Protein 5M2O (pdb70)

CATH classification: 2.60.40.680

Structure (mmCIF, N/CA/C/O backbone):
data_5M2O
#
_entry.id   5M2O
#
_cell.length_a   42.767
_cell.length_b   63.510
_cell.length_c   84.482
_cell.angle_alpha   90.000
_cell.angle_beta   90.000
_cell.angle_gamma   90.000
#
_symmetry.space_group_name_H-M   'P 21 21 21'
#
loop_
_entity.id
_entity.type
_entity.pdbx_description
1 polymer 'Putative cellulosomal scaffoldin protein'
2 polymer 'Group I Dockerin'
3 non-polymer 'CALCIUM ION'
4 water water
#
loop_
_atom_site.group_PDB
_atom_site.id
_atom_site.type_symbol
_atom_site.label_atom_id
_atom_site.label_alt_id
_atom_site.label_comp_id
_atom_site.label_asym_id
_atom_site.label_entity_id
_atom_site.label_seq_id
_atom_site.pdbx_PDB_ins_code
_atom_site.Cartn_x
_atom_site.Cartn_y
_atom_site.Cartn_z
_atom_site.occupancy
_atom_site.B_iso_or_equiv
_atom_site.auth_seq_id
_atom_site.auth_comp_id
_atom_site.auth_asym_id
_atom_site.auth_atom_id
_atom_site.pdbx_PDB_model_num
ATOM 1 N N . ASN A 1 5 ? -6.438 13.694 25.110 1.00 25.05 5 ASN A N 1
ATOM 2 C CA . ASN A 1 5 ? -5.739 12.644 24.293 1.00 17.78 5 ASN A CA 1
ATOM 3 C C . ASN A 1 5 ? -5.178 11.519 25.138 1.00 13.21 5 ASN A C 1
ATOM 4 O O . ASN A 1 5 ? -4.713 11.775 26.248 1.00 14.59 5 ASN A O 1
ATOM 9 N N . ALA A 1 6 ? -5.273 10.275 24.660 1.00 10.01 6 ALA A N 1
ATOM 10 C CA . ALA A 1 6 ? -4.962 9.152 25.526 1.00 7.78 6 ALA A CA 1
ATOM 11 C C . ALA A 1 6 ? -3.481 9.094 25.908 1.00 6.89 6 ALA A C 1
ATOM 12 O O . ALA A 1 6 ? -2.593 9.372 25.112 1.00 8.73 6 ALA A O 1
ATOM 14 N N . ASP A 1 7 ? -3.230 8.697 27.145 1.00 5.97 7 ASP A N 1
ATOM 15 C CA . ASP A 1 7 ? -1.870 8.501 27.627 1.00 5.50 7 ASP A CA 1
ATOM 16 C C . ASP A 1 7 ? -1.111 7.392 26.857 1.00 5.42 7 ASP A C 1
ATOM 17 O O . ASP A 1 7 ? 0.099 7.494 26.622 1.00 5.76 7 ASP A O 1
ATOM 22 N N A VAL A 1 8 ? -1.804 6.312 26.535 0.50 4.93 8 VAL A N 1
ATOM 23 N N B VAL A 1 8 ? -1.831 6.316 26.539 0.50 5.16 8 VAL A N 1
ATOM 24 C CA A VAL A 1 8 ? -1.214 5.227 25.772 0.50 5.29 8 VAL A CA 1
ATOM 25 C CA B VAL A 1 8 ? -1.299 5.083 25.940 0.50 5.70 8 VAL A CA 1
ATOM 26 C C A VAL A 1 8 ? -2.194 4.736 24.745 0.50 5.35 8 VAL A C 1
ATOM 27 C C B VAL A 1 8 ? -2.213 4.762 24.744 0.50 5.49 8 VAL A C 1
ATOM 28 O O A VAL A 1 8 ? -3.407 4.693 24.999 0.50 5.76 8 VAL A O 1
ATOM 29 O O B VAL A 1 8 ? -3.433 4.962 24.851 0.50 5.58 8 VAL A O 1
ATOM 36 N N . VAL A 1 9 ? -1.652 4.331 23.598 1.00 5.38 9 VAL A N 1
ATOM 37 C CA . VAL A 1 9 ? -2.471 3.929 22.440 1.00 5.37 9 VAL A CA 1
ATOM 38 C C . VAL A 1 9 ? -2.025 2.556 21.968 1.00 4.71 9 VAL A C 1
ATOM 39 O O . VAL A 1 9 ? -0.853 2.351 21.660 1.00 5.38 9 VAL A O 1
ATOM 43 N N . PHE A 1 10 ? -2.950 1.609 21.946 1.00 4.35 10 PHE A N 1
ATOM 44 C CA . PHE A 1 10 ? -2.693 0.263 21.393 1.00 4.19 10 PHE A CA 1
ATOM 45 C C . PHE A 1 10 ? -2.965 0.267 19.885 1.00 4.57 10 PHE A C 1
ATOM 46 O O . PHE A 1 10 ? -3.987 0.815 19.445 1.00 5.80 10 PHE A O 1
ATOM 54 N N . ASP A 1 11 ? -2.086 -0.395 19.149 1.00 4.23 11 ASP A N 1
ATOM 55 C CA . ASP A 1 11 ? -2.246 -0.579 17.711 1.00 4.51 11 ASP A CA 1
ATOM 56 C C . ASP A 1 11 ? -2.437 -2.080 17.482 1.00 4.35 11 ASP A C 1
ATOM 57 O O . ASP A 1 11 ? -1.477 -2.842 17.580 1.00 5.15 11 ASP A O 1
ATOM 62 N N . PHE A 1 12 ? -3.679 -2.495 17.183 1.00 4.23 12 PHE A N 1
ATOM 63 C CA . PHE A 1 12 ? -3.935 -3.897 16.866 1.00 4.46 12 PHE A CA 1
ATOM 64 C C . PHE A 1 12 ? -3.382 -4.329 15.506 1.00 4.78 12 PHE A C 1
ATOM 65 O O . PHE A 1 12 ? -3.283 -5.536 15.240 1.00 5.68 12 PHE A O 1
ATOM 73 N N . GLN A 1 13 ? -3.020 -3.344 14.666 1.00 4.83 13 GLN A N 1
ATOM 74 C CA . GLN A 1 13 ? -2.568 -3.499 13.286 1.00 5.11 13 GLN A CA 1
ATOM 75 C C . GLN A 1 13 ? -3.667 -4.035 12.393 1.00 4.83 13 GLN A C 1
ATOM 76 O O . GLN A 1 13 ? -4.740 -4.375 12.853 1.00 6.14 13 GLN A O 1
ATOM 82 N N . ASN A 1 14 ? -3.417 -4.031 11.080 1.00 5.55 14 ASN A N 1
ATOM 83 C CA . ASN A 1 14 ? -4.367 -4.512 10.085 1.00 5.96 14 ASN A CA 1
ATOM 84 C C . ASN A 1 14 ? -3.808 -5.699 9.323 1.00 6.03 14 ASN A C 1
ATOM 85 O O . ASN A 1 14 ? -2.595 -5.812 9.164 1.00 7.46 14 ASN A O 1
ATOM 90 N N . TYR A 1 15 ? -4.701 -6.577 8.879 1.00 5.57 15 TYR A N 1
ATOM 91 C CA . TYR A 1 15 ? -4.352 -7.874 8.333 1.00 6.38 15 TYR A CA 1
ATOM 92 C C . TYR A 1 15 ? -5.217 -8.217 7.146 1.00 7.15 15 TYR A C 1
ATOM 93 O O . TYR A 1 15 ? -6.382 -7.807 7.082 1.00 7.02 15 TYR A O 1
ATOM 102 N N . THR A 1 16 ? -4.679 -9.046 6.263 1.00 7.99 16 THR A N 1
ATOM 103 C CA . THR A 1 16 ? -5.494 -9.592 5.184 1.00 9.62 16 THR A CA 1
ATOM 104 C C . THR A 1 16 ? -5.541 -11.108 5.349 1.00 9.53 16 THR A C 1
ATOM 105 O O . THR A 1 16 ? -4.566 -11.727 5.789 1.00 13.07 16 THR A O 1
ATOM 109 N N . ALA A 1 17 ? -6.669 -11.707 5.018 1.00 8.87 17 ALA A N 1
ATOM 110 C CA . ALA A 1 17 ? -6.841 -13.141 5.148 1.00 9.36 17 ALA A CA 1
ATOM 111 C C . ALA A 1 17 ? -7.845 -13.646 4.117 1.00 10.46 17 ALA A C 1
ATOM 112 O O . ALA A 1 17 ? -8.644 -12.897 3.571 1.00 11.43 17 ALA A O 1
ATOM 114 N N . LYS A 1 18 ? -7.815 -14.953 3.910 1.00 11.18 18 LYS A N 1
ATOM 115 C CA . LYS A 1 18 ? -8.908 -15.666 3.244 1.00 12.65 18 LYS A CA 1
ATOM 116 C C . LYS A 1 18 ? -9.582 -16.631 4.201 1.00 10.90 18 LYS A C 1
ATOM 117 O O . LYS A 1 18 ? -9.025 -17.001 5.250 1.00 11.19 18 LYS A O 1
ATOM 123 N N . ALA A 1 19 ? -10.829 -16.966 3.883 1.00 10.86 19 ALA A N 1
ATOM 124 C CA . ALA A 1 19 ? -11.575 -17.895 4.708 1.00 11.23 19 ALA A CA 1
ATOM 125 C C . ALA A 1 19 ? -10.782 -19.189 4.909 1.00 10.84 19 ALA A C 1
ATOM 126 O O . ALA A 1 19 ? -10.213 -19.724 3.935 1.00 12.34 19 ALA A O 1
ATOM 128 N N . GLY A 1 20 ? -10.739 -19.660 6.155 1.00 10.22 20 GLY A N 1
ATOM 129 C CA . GLY A 1 20 ? -9.968 -20.828 6.539 1.00 10.22 20 GLY A CA 1
ATOM 130 C C . GLY A 1 20 ? -8.602 -20.519 7.177 1.00 9.92 20 GLY A C 1
ATOM 131 O O . GLY A 1 20 ? -8.020 -21.387 7.814 1.00 13.59 20 GLY A O 1
ATOM 132 N N . ASP A 1 21 ? -8.110 -19.287 7.035 1.00 9.06 21 ASP A N 1
ATOM 133 C CA . ASP A 1 21 ? -6.775 -18.903 7.544 1.00 9.48 21 ASP A CA 1
ATOM 134 C C . ASP A 1 21 ? -6.816 -18.727 9.080 1.00 7.92 21 ASP A C 1
ATOM 135 O O . ASP A 1 21 ? -7.868 -18.394 9.659 1.00 8.41 21 ASP A O 1
ATOM 140 N N . GLU A 1 22 ? -5.648 -18.860 9.693 1.00 7.81 22 GLU A N 1
ATOM 141 C CA . GLU A 1 22 ? -5.401 -18.290 11.020 1.00 6.66 22 GLU A CA 1
ATOM 142 C C . GLU A 1 22 ? -4.630 -17.004 10.840 1.00 7.03 22 GLU A C 1
ATOM 143 O O . GLU A 1 22 ? -3.709 -16.954 10.030 1.00 9.43 22 GLU A O 1
ATOM 149 N N . VAL A 1 23 ? -5.022 -15.979 11.576 1.00 5.40 23 VAL A N 1
ATOM 150 C CA . VAL A 1 23 ? -4.295 -14.712 11.599 1.00 5.43 23 VAL A CA 1
ATOM 151 C C . VAL A 1 23 ? -3.594 -14.571 12.948 1.00 5.56 23 VAL A C 1
ATOM 152 O O . VAL A 1 23 ? -4.232 -14.708 13.998 1.00 5.94 23 VAL A O 1
ATOM 156 N N . THR A 1 24 ? -2.291 -14.238 12.927 1.00 5.64 24 THR A N 1
ATOM 157 C CA . THR A 1 24 ? -1.581 -13.906 14.159 1.00 5.73 24 THR A CA 1
ATOM 158 C C . THR A 1 24 ? -1.627 -12.402 14.355 1.00 5.48 24 THR A C 1
ATOM 159 O O . THR A 1 24 ? -1.034 -11.647 13.583 1.00 6.80 24 THR A O 1
ATOM 163 N N . VAL A 1 25 ? -2.331 -11.990 15.418 1.00 5.02 25 VAL A N 1
ATOM 164 C CA . VAL A 1 25 ? -2.516 -10.580 15.719 1.00 4.97 25 VAL A CA 1
ATOM 165 C C . VAL A 1 25 ? -1.496 -10.184 16.784 1.00 5.14 25 VAL A C 1
ATOM 166 O O . VAL A 1 25 ? -1.494 -10.732 17.878 1.00 5.57 25 VAL A O 1
ATOM 170 N N . ASP A 1 26 ? -0.600 -9.259 16.430 1.00 5.39 26 ASP A N 1
ATOM 171 C CA . ASP A 1 26 ? 0.390 -8.728 17.355 1.00 6.01 26 ASP A CA 1
ATOM 172 C C . ASP A 1 26 ? -0.078 -7.338 17.788 1.00 5.65 26 ASP A C 1
ATOM 173 O O . ASP A 1 26 ? -0.131 -6.409 16.974 1.00 7.04 26 ASP A O 1
ATOM 178 N N . VAL A 1 27 ? -0.430 -7.210 19.068 1.00 5.28 27 VAL A N 1
ATOM 179 C CA . VAL A 1 27 ? -0.960 -5.961 19.577 1.00 5.32 27 VAL A CA 1
ATOM 180 C C . VAL A 1 27 ? 0.236 -5.132 20.072 1.00 6.11 27 VAL A C 1
ATOM 181 O O . VAL A 1 27 ? 0.931 -5.546 21.022 1.00 6.79 27 VAL A O 1
ATOM 185 N N . LEU A 1 28 ? 0.455 -3.986 19.443 1.00 5.27 28 LEU A N 1
ATOM 186 C CA . LEU A 1 28 ? 1.548 -3.080 19.823 1.00 5.63 28 LEU A CA 1
ATOM 187 C C . LEU A 1 28 ? 1.017 -1.991 20.783 1.00 5.04 28 LEU A C 1
ATOM 188 O O . LEU A 1 28 ? -0.195 -1.741 20.857 1.00 4.98 28 LEU A O 1
ATOM 193 N N . VAL A 1 29 ? 1.929 -1.323 21.473 1.00 5.86 29 VAL A N 1
ATOM 194 C CA . VAL A 1 29 ? 1.532 -0.167 22.274 1.00 5.81 29 VAL A CA 1
ATOM 195 C C . VAL A 1 29 ? 2.522 0.956 22.106 1.00 6.03 29 VAL A C 1
ATOM 196 O O . VAL A 1 29 ? 3.731 0.727 21.971 1.00 7.81 29 VAL A O 1
ATOM 200 N N . ASP A 1 30 ? 2.003 2.179 22.084 1.00 5.88 30 ASP A N 1
ATOM 201 C CA . ASP A 1 30 ? 2.803 3.393 22.142 1.00 6.33 30 ASP A CA 1
ATOM 202 C C . ASP A 1 30 ? 2.458 4.076 23.462 1.00 5.82 30 ASP A C 1
ATOM 203 O O . ASP A 1 30 ? 1.338 4.598 23.618 1.00 5.93 30 ASP A O 1
ATOM 208 N N . SER A 1 31 ? 3.404 4.076 24.394 1.00 5.78 31 SER A N 1
ATOM 209 C CA . SER A 1 31 ? 3.248 4.827 25.652 1.00 5.71 31 SER A CA 1
ATOM 210 C C . SER A 1 31 ? 4.018 6.159 25.685 1.00 5.21 31 SER A C 1
ATOM 211 O O . SER A 1 31 ? 4.159 6.755 26.758 1.00 5.25 31 SER A O 1
ATOM 214 N N . LYS A 1 32 ? 4.513 6.577 24.525 1.00 5.50 32 LYS A N 1
ATOM 215 C CA . LYS A 1 32 ? 5.362 7.783 24.463 1.00 5.73 32 LYS A CA 1
ATOM 216 C C . LYS A 1 32 ? 6.578 7.644 25.392 1.00 5.85 32 LYS A C 1
ATOM 217 O O . LYS A 1 32 ? 7.066 8.621 25.962 1.00 6.49 32 LYS A O 1
ATOM 223 N N . ASN A 1 33 ? 7.073 6.400 25.489 1.00 6.91 33 ASN A N 1
ATOM 224 C CA . ASN A 1 33 ? 8.229 6.059 26.321 1.00 8.39 33 ASN A CA 1
ATOM 225 C C . ASN A 1 33 ? 7.987 6.207 27.831 1.00 7.29 33 ASN A C 1
ATOM 226 O O . ASN A 1 33 ? 8.945 6.240 28.613 1.00 8.86 33 ASN A O 1
ATOM 231 N N . LYS A 1 34 ? 6.714 6.249 28.241 1.00 6.00 34 LYS A N 1
ATOM 232 C CA . LYS A 1 34 ? 6.383 6.158 29.654 1.00 5.74 34 LYS A CA 1
ATOM 233 C C . LYS A 1 34 ? 6.455 4.698 30.118 1.00 5.81 34 LYS A C 1
ATOM 234 O O . LYS A 1 34 ? 6.060 3.772 29.403 1.00 6.21 34 LYS A O 1
ATOM 240 N N . PRO A 1 35 ? 6.868 4.474 31.371 1.00 5.72 35 PRO A N 1
ATOM 241 C CA . PRO A 1 35 ? 6.867 3.107 31.911 1.00 5.77 35 PRO A CA 1
ATOM 242 C C . PRO A 1 35 ? 5.458 2.670 32.323 1.00 5.21 35 PRO A C 1
ATOM 243 O O . PRO A 1 35 ? 4.615 3.501 32.645 1.00 5.77 35 PRO A O 1
ATOM 247 N N . ILE A 1 36 ? 5.251 1.353 32.321 1.00 4.41 36 ILE A N 1
ATOM 248 C CA . ILE A 1 36 ? 3.973 0.699 32.633 1.00 4.26 36 ILE A CA 1
ATOM 249 C C . ILE A 1 36 ? 4.246 -0.406 33.649 1.00 3.99 36 ILE A C 1
ATOM 250 O O . ILE A 1 36 ? 5.230 -1.137 33.504 1.00 4.46 36 ILE A O 1
ATOM 255 N N . SER A 1 37 ? 3.455 -0.469 34.712 1.00 3.90 37 SER A N 1
ATOM 256 C CA . SER A 1 37 ? 3.632 -1.510 35.761 1.00 3.56 37 SER A CA 1
ATOM 257 C C . SER A 1 37 ? 2.863 -2.797 35.542 1.00 3.68 37 SER A C 1
ATOM 258 O O . SER A 1 37 ? 3.298 -3.844 36.042 1.00 3.61 37 SER A O 1
ATOM 261 N N . ALA A 1 38 ? 1.748 -2.746 34.825 1.00 3.39 38 ALA A N 1
ATOM 262 C CA . ALA A 1 38 ? 0.890 -3.914 34.659 1.00 3.28 38 ALA A CA 1
ATOM 263 C C . ALA A 1 38 ? -0.204 -3.613 33.653 1.00 3.17 38 ALA A C 1
ATOM 264 O O . ALA A 1 38 ? -0.519 -2.426 33.406 1.00 3.40 38 ALA A O 1
ATOM 266 N N . MET A 1 39 ? -0.791 -4.659 33.094 1.00 3.18 39 MET A N 1
ATOM 267 C CA . MET A 1 39 ? -1.999 -4.548 32.275 1.00 3.18 39 MET A CA 1
ATOM 268 C C . MET A 1 39 ? -2.993 -5.621 32.670 1.00 3.25 39 MET A C 1
ATOM 269 O O . MET A 1 39 ? -2.589 -6.727 33.075 1.00 3.68 39 MET A O 1
ATOM 274 N N . ASP A 1 40 ? -4.284 -5.335 32.509 1.00 3.32 40 ASP A N 1
ATOM 275 C CA . ASP A 1 40 ? -5.349 -6.325 32.811 1.00 3.49 40 ASP A CA 1
ATOM 276 C C . ASP A 1 40 ? -6.494 -6.013 31.847 1.00 3.59 40 ASP A C 1
ATOM 277 O O . ASP A 1 40 ? -7.149 -4.973 31.985 1.00 3.63 40 ASP A O 1
ATOM 282 N N . VAL A 1 41 ? -6.709 -6.874 30.842 1.00 3.78 41 VAL A N 1
ATOM 283 C CA . VAL A 1 41 ? -7.529 -6.552 29.674 1.00 3.68 41 VAL A CA 1
ATOM 284 C C . VAL A 1 41 ? -8.429 -7.716 29.292 1.00 3.54 41 VAL A C 1
ATOM 285 O O . VAL A 1 41 ? -8.211 -8.889 29.712 1.00 3.81 41 VAL A O 1
ATOM 289 N N . LYS A 1 42 ? -9.382 -7.446 28.391 1.00 3.51 42 LYS A N 1
ATOM 290 C CA . LYS A 1 42 ? -10.197 -8.478 27.724 1.00 3.83 42 LYS A CA 1
ATOM 291 C C . LYS A 1 42 ? -10.270 -8.155 26.245 1.00 3.67 42 LYS A C 1
ATOM 292 O O . LYS A 1 42 ? -10.286 -6.963 25.870 1.00 3.97 42 LYS A O 1
ATOM 298 N N . PHE A 1 43 ? -10.373 -9.185 25.407 1.00 3.46 43 PHE A N 1
ATOM 299 C CA . PHE A 1 43 ? -10.390 -9.040 23.933 1.00 3.69 43 PHE A CA 1
ATOM 300 C C . PHE A 1 43 ? -11.685 -9.557 23.344 1.00 3.97 43 PHE A C 1
ATOM 301 O O . PHE A 1 43 ? -12.382 -10.381 23.934 1.00 4.60 43 PHE A O 1
ATOM 309 N N . LYS A 1 44 ? -11.955 -9.136 22.102 1.00 4.24 44 LYS A N 1
ATOM 310 C CA . LYS A 1 44 ? -13.028 -9.715 21.266 1.00 4.90 44 LYS A CA 1
ATOM 311 C C . LYS A 1 44 ? -12.649 -9.591 19.786 1.00 4.72 44 LYS A C 1
ATOM 312 O O . LYS A 1 44 ? -11.736 -8.828 19.429 1.00 5.23 44 LYS A O 1
ATOM 318 N N . VAL A 1 45 ? -13.344 -10.337 18.958 1.00 4.93 45 VAL A N 1
ATOM 319 C CA . VAL A 1 45 ? -13.254 -10.213 17.500 1.00 4.80 45 VAL A CA 1
ATOM 320 C C . VAL A 1 45 ? -14.644 -10.372 16.944 1.00 5.27 45 VAL A C 1
ATOM 321 O O . VAL A 1 45 ? -15.456 -11.117 17.474 1.00 5.73 45 VAL A O 1
ATOM 325 N N . ASP A 1 46 ? -14.925 -9.677 15.841 1.00 5.14 46 ASP A N 1
ATOM 326 C CA . ASP A 1 46 ? -16.225 -9.788 15.200 1.00 6.13 46 ASP A CA 1
ATOM 327 C C . ASP A 1 46 ? -16.507 -11.209 14.701 1.00 6.42 46 ASP A C 1
ATOM 328 O O . ASP A 1 46 ? -15.676 -11.844 14.057 1.00 7.10 46 ASP A O 1
ATOM 333 N N . SER A 1 47 ? -17.721 -11.662 14.979 1.00 7.54 47 SER A N 1
ATOM 334 C CA . SER A 1 47 ? -18.213 -12.946 14.503 1.00 8.56 47 SER A CA 1
ATOM 335 C C . SER A 1 47 ? -18.169 -12.969 12.953 1.00 8.09 47 SER A C 1
ATOM 336 O O . SER A 1 47 ? -18.411 -11.934 12.317 1.00 8.67 47 SER A O 1
ATOM 339 N N . PRO A 1 48 ? -17.873 -14.114 12.324 1.00 7.78 48 PRO A N 1
ATOM 340 C CA . PRO A 1 48 ? -17.750 -15.440 12.933 1.00 7.96 48 PRO A CA 1
ATOM 341 C C . PRO A 1 48 ? -16.294 -15.821 13.287 1.00 7.21 48 PRO A C 1
ATOM 342 O O . PRO A 1 48 ? -16.015 -16.991 13.593 1.00 8.40 48 PRO A O 1
ATOM 346 N N . LEU A 1 49 ? -15.377 -14.862 13.252 1.00 6.83 49 LEU A N 1
ATOM 347 C CA . LEU A 1 49 ? -13.987 -15.127 13.647 1.00 5.94 49 LEU A CA 1
ATOM 348 C C . LEU A 1 49 ? -13.963 -15.466 15.143 1.00 6.24 49 LEU A C 1
ATOM 349 O O . LEU A 1 49 ? -14.831 -15.045 15.904 1.00 6.57 49 LEU A O 1
ATOM 354 N N . THR A 1 50 ? -12.932 -16.201 15.552 1.00 5.87 50 THR A N 1
ATOM 355 C CA . THR A 1 50 ? -12.749 -16.527 16.967 1.00 6.09 50 THR A CA 1
ATOM 356 C C . THR A 1 50 ? -11.284 -16.330 17.375 1.00 5.69 50 THR A C 1
ATOM 357 O O . THR A 1 50 ? -10.376 -16.593 16.587 1.00 7.14 50 THR A O 1
ATOM 361 N N . ILE A 1 51 ? -11.086 -15.899 18.626 1.00 4.82 51 ILE A N 1
ATOM 362 C CA . ILE A 1 51 ? -9.749 -15.872 19.227 1.00 4.40 51 ILE A CA 1
ATOM 363 C C . ILE A 1 51 ? -9.559 -17.261 19.840 1.00 4.56 51 ILE A C 1
ATOM 364 O O . ILE A 1 51 ? -10.167 -17.595 20.864 1.00 5.39 51 ILE A O 1
ATOM 369 N N . GLU A 1 52 ? -8.682 -18.079 19.238 1.00 4.73 52 GLU A N 1
ATOM 370 C CA . GLU A 1 52 ? -8.463 -19.456 19.648 1.00 5.21 52 GLU A CA 1
ATOM 371 C C . GLU A 1 52 ? -7.468 -19.570 20.791 1.00 5.43 52 GLU A C 1
ATOM 372 O O . GLU A 1 52 ? -7.509 -20.564 21.539 1.00 6.68 52 GLU A O 1
ATOM 378 N N . GLU A 1 53 ? -6.546 -18.607 20.923 1.00 4.97 53 GLU A N 1
ATOM 379 C CA . GLU A 1 53 ? -5.533 -18.653 21.967 1.00 5.28 53 GLU A CA 1
ATOM 380 C C . GLU A 1 53 ? -4.944 -17.264 22.152 1.00 4.78 53 GLU A C 1
ATOM 381 O O . GLU A 1 53 ? -4.786 -16.531 21.197 1.00 5.37 53 GLU A O 1
ATOM 387 N N . ILE A 1 54 ? -4.670 -16.936 23.418 1.00 4.79 54 ILE A N 1
ATOM 388 C CA . ILE A 1 54 ? -3.880 -15.751 23.784 1.00 4.82 54 ILE A CA 1
ATOM 389 C C . ILE A 1 54 ? -2.493 -16.277 24.162 1.00 5.23 54 ILE A C 1
ATOM 390 O O . ILE A 1 54 ? -2.377 -17.124 25.064 1.00 5.55 54 ILE A O 1
ATOM 395 N N . ASP A 1 55 ? -1.431 -15.792 23.504 1.00 5.05 55 ASP A N 1
ATOM 396 C CA . ASP A 1 55 ? -0.088 -16.247 23.824 1.00 5.70 55 ASP A CA 1
ATOM 397 C C . ASP A 1 55 ? 0.273 -15.931 25.291 1.00 5.88 55 ASP A C 1
ATOM 398 O O . ASP A 1 55 ? -0.069 -14.839 25.818 1.00 6.00 55 ASP A O 1
ATOM 403 N N . LYS A 1 56 ? 1.014 -16.840 25.918 1.00 6.60 56 LYS A N 1
ATOM 404 C CA . LYS A 1 56 ? 1.403 -16.644 27.321 1.00 6.48 56 LYS A CA 1
ATOM 405 C C . LYS A 1 56 ? 2.688 -15.854 27.534 1.00 5.65 56 LYS A C 1
ATOM 406 O O . LYS A 1 56 ? 3.130 -15.697 28.676 1.00 6.10 56 LYS A O 1
ATOM 412 N N . GLU A 1 57 ? 3.239 -15.314 26.471 1.00 5.98 57 GLU A N 1
ATOM 413 C CA . GLU A 1 57 ? 4.379 -14.407 26.579 1.00 6.02 57 GLU A CA 1
ATOM 414 C C . GLU A 1 57 ? 4.022 -13.018 26.082 1.00 5.72 57 GLU A C 1
ATOM 415 O O . GLU A 1 57 ? 3.353 -12.868 25.033 1.00 6.56 57 GLU A O 1
ATOM 421 N N . SER A 1 58 ? 4.544 -11.998 26.767 1.00 5.24 58 SER A N 1
ATOM 422 C CA . SER A 1 58 ? 4.516 -10.605 26.313 1.00 5.60 58 SER A CA 1
ATOM 423 C C . SER A 1 58 ? 5.945 -10.228 25.895 1.00 5.85 58 SER A C 1
ATOM 424 O O . SER A 1 58 ? 6.814 -10.054 26.749 1.00 7.55 58 SER A O 1
ATOM 427 N N . LEU A 1 59 ? 6.188 -10.124 24.593 1.00 5.83 59 LEU A N 1
ATOM 428 C CA . LEU A 1 59 ? 7.518 -9.785 24.133 1.00 7.03 59 LEU A CA 1
ATOM 429 C C . LEU A 1 59 ? 7.907 -8.364 24.489 1.00 6.57 59 LEU A C 1
ATOM 430 O O . LEU A 1 59 ? 9.095 -8.096 24.715 1.00 8.82 59 LEU A O 1
ATOM 435 N N . ALA A 1 60 ? 6.953 -7.434 24.530 1.00 5.73 60 ALA A N 1
ATOM 436 C CA . ALA A 1 60 ? 7.286 -6.040 24.797 1.00 5.81 60 ALA A CA 1
ATOM 437 C C . ALA A 1 60 ? 7.826 -5.855 26.225 1.00 5.81 60 ALA A C 1
ATOM 438 O O . ALA A 1 60 ? 8.580 -4.892 26.499 1.00 7.07 60 ALA A O 1
ATOM 440 N N . PHE A 1 61 ? 7.467 -6.771 27.121 1.00 5.93 61 PHE A N 1
ATOM 441 C CA . PHE A 1 61 ? 7.811 -6.679 28.545 1.00 6.13 61 PHE A CA 1
ATOM 442 C C . PHE A 1 61 ? 8.622 -7.862 29.083 1.00 7.13 61 PHE A C 1
ATOM 443 O O . PHE A 1 61 ? 8.911 -7.916 30.283 1.00 9.02 61 PHE A O 1
ATOM 451 N N . ASN A 1 62 ? 8.920 -8.831 28.224 1.00 7.01 62 ASN A N 1
ATOM 452 C CA . ASN A 1 62 ? 9.602 -10.083 28.639 1.00 7.71 62 ASN A CA 1
ATOM 453 C C . ASN A 1 62 ? 9.034 -10.691 29.915 1.00 6.90 62 ASN A C 1
ATOM 454 O O . ASN A 1 62 ? 9.739 -10.940 30.893 1.00 8.55 62 ASN A O 1
ATOM 459 N N . THR A 1 63 ? 7.730 -10.942 29.887 1.00 6.38 63 THR A N 1
ATOM 460 C CA . THR A 1 63 ? 7.067 -11.513 31.046 1.00 5.84 63 THR A CA 1
ATOM 461 C C . THR A 1 63 ? 5.990 -12.524 30.586 1.00 5.11 63 THR A C 1
ATOM 462 O O . THR A 1 63 ? 5.651 -12.585 29.403 1.00 5.79 63 THR A O 1
ATOM 466 N N . THR A 1 64 ? 5.494 -13.285 31.547 1.00 5.50 64 THR A N 1
ATOM 467 C CA . THR A 1 64 ? 4.428 -14.244 31.322 1.00 5.06 64 THR A CA 1
ATOM 468 C C . THR A 1 64 ? 3.072 -13.564 31.479 1.00 5.03 64 THR A C 1
ATOM 469 O O . THR A 1 64 ? 2.842 -12.795 32.410 1.00 6.10 64 THR A O 1
ATOM 473 N N . VAL A 1 65 ? 2.206 -13.869 30.529 1.00 4.81 65 VAL A N 1
ATOM 474 C CA . VAL A 1 65 ? 0.831 -13.375 30.522 1.00 4.50 65 VAL A CA 1
ATOM 475 C C . VAL A 1 65 ? -0.051 -14.464 31.104 1.00 4.76 65 VAL A C 1
ATOM 476 O O . VAL A 1 65 ? -0.021 -15.617 30.598 1.00 5.73 65 VAL A O 1
ATOM 480 N N . MET A 1 66 ? -0.796 -14.150 32.166 1.00 4.03 66 MET A N 1
ATOM 481 C CA A MET A 1 66 ? -1.834 -15.048 32.676 0.50 3.80 66 MET A CA 1
ATOM 482 C CA B MET A 1 66 ? -1.833 -15.053 32.687 0.50 4.30 66 MET A CA 1
ATOM 483 C C . MET A 1 66 ? -3.109 -14.838 31.886 1.00 4.33 66 MET A C 1
ATOM 484 O O . MET A 1 66 ? -3.495 -13.685 31.623 1.00 4.15 66 MET A O 1
ATOM 493 N N . THR A 1 67 ? -3.749 -15.928 31.475 1.00 5.25 67 THR A N 1
ATOM 494 C CA . THR A 1 67 ? -4.919 -15.843 30.632 1.00 6.21 67 THR A CA 1
ATOM 495 C C . THR A 1 67 ? -6.107 -16.581 31.209 1.00 6.94 67 THR A C 1
ATOM 496 O O . THR A 1 67 ? -5.970 -17.476 32.053 1.00 8.02 67 THR A O 1
ATOM 500 N N . ASN A 1 68 ? -7.292 -16.165 30.796 1.00 7.53 68 ASN A N 1
ATOM 501 C CA . ASN A 1 68 ? -8.523 -16.921 31.024 1.00 7.48 68 ASN A CA 1
ATOM 502 C C . ASN A 1 68 ? -9.274 -16.934 29.720 1.00 6.43 68 ASN A C 1
ATOM 503 O O . ASN A 1 68 ? -9.960 -15.951 29.365 1.00 6.50 68 ASN A O 1
ATOM 508 N N . MET A 1 69 ? -9.148 -18.033 28.988 1.00 6.28 69 MET A N 1
ATOM 509 C CA . MET A 1 69 ? -9.713 -18.111 27.652 1.00 5.85 69 MET A CA 1
ATOM 510 C C . MET A 1 69 ? -11.248 -18.028 27.684 1.00 5.97 69 MET A C 1
ATOM 511 O O . MET A 1 69 ? -11.829 -17.577 26.714 1.00 6.50 69 MET A O 1
ATOM 516 N N . ALA A 1 70 ? -11.885 -18.425 28.793 1.00 5.31 70 ALA A N 1
ATOM 517 C CA . ALA A 1 70 ? -13.366 -18.387 28.831 1.00 5.64 70 ALA A CA 1
ATOM 518 C C . ALA A 1 70 ? -13.917 -16.956 28.686 1.00 5.56 70 ALA A C 1
ATOM 519 O O . ALA A 1 70 ? -15.035 -16.789 28.187 1.00 7.01 70 ALA A O 1
ATOM 521 N N . ILE A 1 71 ? -13.160 -15.953 29.143 1.00 5.43 71 ILE A N 1
ATOM 522 C CA . ILE A 1 71 ? -13.581 -14.560 29.041 1.00 5.28 71 ILE A CA 1
ATOM 523 C C . ILE A 1 71 ? -12.663 -13.766 28.105 1.00 4.95 71 ILE A C 1
ATOM 524 O O . ILE A 1 71 ? -12.770 -12.543 28.015 1.00 5.51 71 ILE A O 1
ATOM 529 N N . LEU A 1 72 ? -11.747 -14.454 27.410 1.00 4.58 72 LEU A N 1
ATOM 530 C CA . LEU A 1 72 ? -10.705 -13.819 26.604 1.00 4.30 72 LEU A CA 1
ATOM 531 C C . LEU A 1 72 ? -9.956 -12.715 27.378 1.00 3.99 72 LEU A C 1
ATOM 532 O O . LEU A 1 72 ? -9.745 -11.584 26.896 1.00 4.95 72 LEU A O 1
ATOM 537 N N . GLY A 1 73 ? -9.592 -13.060 28.615 1.00 4.24 73 GLY A N 1
ATOM 538 C CA . GLY A 1 73 ? -8.899 -12.148 29.523 1.00 4.07 73 GLY A CA 1
ATOM 539 C C . GLY A 1 73 ? -7.430 -12.433 29.589 1.00 3.81 73 GLY A C 1
ATOM 540 O O . GLY A 1 73 ? -6.992 -13.601 29.474 1.00 4.89 73 GLY A O 1
ATOM 541 N N . ALA A 1 74 ? -6.638 -11.400 29.839 1.00 3.42 74 ALA A N 1
ATOM 542 C CA . ALA A 1 74 ? -5.183 -11.530 29.969 1.00 3.66 74 ALA A CA 1
ATOM 543 C C . ALA A 1 74 ? -4.617 -10.456 30.845 1.00 3.49 74 ALA A C 1
ATOM 544 O O . ALA A 1 74 ? -5.059 -9.286 30.795 1.00 3.98 74 ALA A O 1
ATOM 546 N N . ASN A 1 75 ? -3.608 -10.798 31.665 1.00 3.14 75 ASN A N 1
ATOM 547 C CA . ASN A 1 75 ? -2.972 -9.789 32.505 1.00 3.32 75 ASN A CA 1
ATOM 548 C C . ASN A 1 75 ? -1.515 -10.162 32.770 1.00 3.35 75 ASN A C 1
ATOM 549 O O . ASN A 1 75 ? -1.064 -11.314 32.547 1.00 3.82 75 ASN A O 1
ATOM 554 N N . PHE A 1 76 ? -0.762 -9.188 33.243 1.00 3.57 76 PHE A N 1
ATOM 555 C CA . PHE A 1 76 ? 0.636 -9.384 33.598 1.00 3.76 76 PHE A CA 1
ATOM 556 C C . PHE A 1 76 ? 1.120 -8.201 34.440 1.00 3.78 76 PHE A C 1
ATOM 557 O O . PHE A 1 76 ? 0.508 -7.130 34.414 1.00 3.80 76 PHE A O 1
ATOM 565 N N . LYS A 1 77 ? 2.264 -8.401 35.104 1.00 4.38 77 LYS A N 1
ATOM 566 C CA . LYS A 1 77 ? 3.037 -7.308 35.676 1.00 4.79 77 LYS A CA 1
ATOM 567 C C . LYS A 1 77 ? 4.299 -7.142 34.844 1.00 4.56 77 LYS A C 1
ATOM 568 O O . LYS A 1 77 ? 4.847 -8.128 34.374 1.00 5.12 77 LYS A O 1
ATOM 574 N N . SER A 1 78 ? 4.731 -5.891 34.704 1.00 4.24 78 SER A N 1
ATOM 575 C CA . SER A 1 78 ? 5.847 -5.539 33.844 1.00 4.41 78 SER A CA 1
ATOM 576 C C . SER A 1 78 ? 6.893 -4.720 34.583 1.00 4.84 78 SER A C 1
ATOM 577 O O . SER A 1 78 ? 6.911 -3.487 34.508 1.00 5.88 78 SER A O 1
ATOM 580 N N . LEU A 1 79 ? 7.754 -5.426 35.321 1.00 5.38 79 LEU A N 1
ATOM 581 C CA . LEU A 1 79 ? 8.737 -4.810 36.217 1.00 5.72 79 LEU A CA 1
ATOM 582 C C . LEU A 1 79 ? 10.114 -5.381 35.924 1.00 6.51 79 LEU A C 1
ATOM 583 O O . LEU A 1 79 ? 10.231 -6.551 35.550 1.00 8.27 79 LEU A O 1
ATOM 588 N N . ASP A 1 80 ? 11.152 -4.568 36.126 1.00 7.41 80 ASP A N 1
ATOM 589 C CA . ASP A 1 80 ? 12.520 -5.076 36.040 1.00 8.42 80 ASP A CA 1
ATOM 590 C C . ASP A 1 80 ? 12.876 -5.856 37.312 1.00 8.28 80 ASP A C 1
ATOM 591 O O . ASP A 1 80 ? 12.039 -6.041 38.228 1.00 8.40 80 ASP A O 1
ATOM 596 N N . ASP A 1 81 ? 14.125 -6.325 37.369 1.00 9.84 81 ASP A N 1
ATOM 597 C CA . ASP A 1 81 ? 14.522 -7.222 38.437 1.00 11.57 81 ASP A CA 1
ATOM 598 C C . ASP A 1 81 ? 14.584 -6.515 39.805 1.00 11.38 81 ASP A C 1
ATOM 599 O O . ASP A 1 81 ? 14.663 -7.186 40.845 1.00 13.19 81 ASP A O 1
ATOM 604 N N . LYS A 1 82 ? 14.542 -5.176 39.821 1.00 10.92 82 LYS A N 1
ATOM 605 C CA . LYS A 1 82 ? 14.470 -4.391 41.068 1.00 12.46 82 LYS A CA 1
ATOM 606 C C . LYS A 1 82 ? 13.083 -3.828 41.331 1.00 11.14 82 LYS A C 1
ATOM 607 O O . LYS A 1 82 ? 12.898 -3.030 42.240 1.00 11.90 82 LYS A O 1
ATOM 613 N N . GLY A 1 83 ? 12.099 -4.272 40.559 1.00 8.78 83 GLY A N 1
ATOM 614 C CA . GLY A 1 83 ? 10.726 -3.826 40.752 1.00 8.95 83 GLY A CA 1
ATOM 615 C C . GLY A 1 83 ? 10.313 -2.556 40.024 1.00 8.07 83 GLY A C 1
ATOM 616 O O . GLY A 1 83 ? 9.200 -2.092 40.224 1.00 8.32 83 GLY A O 1
ATOM 617 N N . GLU A 1 84 ? 11.160 -1.996 39.166 1.00 7.84 84 GLU A N 1
ATOM 618 C CA . GLU A 1 84 ? 10.811 -0.763 38.488 1.00 7.85 84 GLU A CA 1
ATOM 619 C C . GLU A 1 84 ? 9.902 -1.043 37.279 1.00 6.71 84 GLU A C 1
ATOM 620 O O . GLU A 1 84 ? 10.193 -1.907 36.445 1.00 7.22 84 GLU A O 1
ATOM 626 N N . PRO A 1 85 ? 8.797 -0.287 37.150 1.00 6.19 85 PRO A N 1
ATOM 627 C CA . PRO A 1 85 ? 7.983 -0.392 35.925 1.00 6.05 85 PRO A CA 1
ATOM 628 C C . PRO A 1 85 ? 8.780 -0.228 34.631 1.00 5.58 85 PRO A C 1
ATOM 629 O O . PRO A 1 85 ? 9.738 0.574 34.605 1.00 6.45 85 PRO A O 1
ATOM 633 N N . LEU A 1 86 ? 8.428 -0.995 33.610 1.00 5.60 86 LEU A N 1
ATOM 634 C CA . LEU A 1 86 ? 9.171 -1.100 32.357 1.00 5.81 86 LEU A CA 1
ATOM 635 C C . LEU A 1 86 ? 8.603 -0.203 31.260 1.00 5.45 86 LEU A C 1
ATOM 636 O O . LEU A 1 86 ? 7.389 -0.097 31.092 1.00 5.36 86 LEU A O 1
ATOM 641 N N . VAL A 1 87 ? 9.491 0.386 30.465 1.00 6.24 87 VAL A N 1
ATOM 642 C CA . VAL A 1 87 ? 9.085 0.977 29.186 1.00 6.45 87 VAL A CA 1
ATOM 643 C C . VAL A 1 87 ? 8.962 -0.147 28.167 1.00 6.47 87 VAL A C 1
ATOM 644 O O . VAL A 1 87 ? 9.903 -0.915 28.023 1.00 7.67 87 VAL A O 1
ATOM 648 N N . PRO A 1 88 ? 7.814 -0.283 27.477 1.00 6.19 88 PRO A N 1
ATOM 649 C CA . PRO A 1 88 ? 7.706 -1.368 26.483 1.00 6.40 88 PRO A CA 1
ATOM 650 C C . PRO A 1 88 ? 8.759 -1.291 25.374 1.00 6.90 88 PRO A C 1
ATOM 651 O O . PRO A 1 88 ? 9.139 -0.188 24.955 1.00 7.61 88 PRO A O 1
ATOM 655 N N . LYS A 1 89 ? 9.240 -2.459 24.948 1.00 7.29 89 LYS A N 1
ATOM 656 C CA A LYS A 1 89 ? 10.228 -2.533 23.861 0.50 8.88 89 LYS A CA 1
ATOM 657 C CA B LYS A 1 89 ? 10.230 -2.535 23.875 0.50 8.84 89 LYS A CA 1
ATOM 658 C C . LYS A 1 89 ? 9.603 -2.100 22.552 1.00 9.54 89 LYS A C 1
ATOM 659 O O . LYS A 1 89 ? 8.576 -2.640 22.142 1.00 10.42 89 LYS A O 1
ATOM 670 N N . ASP A 1 90 ? 10.203 -1.103 21.919 1.00 11.04 90 ASP A N 1
ATOM 671 C CA . ASP A 1 90 ? 9.671 -0.551 20.679 1.00 13.88 90 ASP A CA 1
ATOM 672 C C . ASP A 1 90 ? 9.550 -1.646 19.607 1.00 14.63 90 ASP A C 1
ATOM 673 O O . ASP A 1 90 ? 10.484 -2.420 19.397 1.00 16.77 90 ASP A O 1
ATOM 678 N N . GLY A 1 91 ? 8.384 -1.702 18.964 1.00 16.84 91 GLY A N 1
ATOM 679 C CA . GLY A 1 91 ? 8.145 -2.653 17.889 1.00 18.10 91 GLY A CA 1
ATOM 680 C C . GLY A 1 91 ? 7.745 -4.045 18.312 1.00 16.54 91 GLY A C 1
ATOM 681 O O . GLY A 1 91 ? 7.438 -4.866 17.442 1.00 20.26 91 GLY A O 1
ATOM 682 N N . ALA A 1 92 ? 7.751 -4.333 19.626 1.00 12.28 92 ALA A N 1
ATOM 683 C CA . ALA A 1 92 ? 7.492 -5.689 20.092 1.00 10.39 92 ALA A CA 1
ATOM 684 C C . ALA A 1 92 ? 6.021 -5.874 20.454 1.00 8.96 92 ALA A C 1
ATOM 685 O O . ALA A 1 92 ? 5.403 -4.972 21.038 1.00 10.35 92 ALA A O 1
ATOM 687 N N . ALA A 1 93 ? 5.492 -7.054 20.178 1.00 7.84 93 ALA A N 1
ATOM 688 C CA . ALA A 1 93 ? 4.119 -7.373 20.621 1.00 6.95 93 ALA A CA 1
ATOM 689 C C . ALA A 1 93 ? 3.968 -7.325 22.149 1.00 5.96 93 ALA A C 1
ATOM 690 O O . ALA A 1 93 ? 4.722 -7.934 22.880 1.00 6.69 93 ALA A O 1
ATOM 692 N N . VAL A 1 94 ? 2.941 -6.598 22.584 1.00 5.11 94 VAL A N 1
ATOM 693 C CA . VAL A 1 94 ? 2.572 -6.643 24.014 1.00 4.64 94 VAL A CA 1
ATOM 694 C C . VAL A 1 94 ? 1.740 -7.891 24.302 1.00 4.72 94 VAL A C 1
ATOM 695 O O . VAL A 1 94 ? 1.926 -8.560 25.334 1.00 5.84 94 VAL A O 1
ATOM 699 N N . PHE A 1 95 ? 0.819 -8.173 23.371 1.00 4.61 95 PHE A N 1
ATOM 700 C CA . PHE A 1 95 ? 0.031 -9.394 23.369 1.00 4.62 95 PHE A CA 1
ATOM 701 C C . PHE A 1 95 ? 0.065 -9.985 21.961 1.00 4.75 95 PHE A C 1
ATOM 702 O O . PHE A 1 95 ? 0.093 -9.247 20.969 1.00 5.84 95 PHE A O 1
ATOM 710 N N . THR A 1 96 ? -0.015 -11.318 21.880 1.00 4.83 96 THR A N 1
ATOM 711 C CA . THR A 1 96 ? -0.204 -11.984 20.594 1.00 5.05 96 THR A CA 1
ATOM 712 C C . THR A 1 96 ? -1.464 -12.851 20.700 1.00 4.96 96 THR A C 1
ATOM 713 O O . THR A 1 96 ? -1.614 -13.637 21.646 1.00 5.80 96 THR A O 1
ATOM 717 N N . LEU A 1 97 ? -2.343 -12.709 19.702 1.00 4.66 97 LEU A N 1
ATOM 718 C CA . LEU A 1 97 ? -3.622 -13.422 19.651 1.00 4.77 97 LEU A CA 1
ATOM 719 C C . LEU A 1 97 ? -3.626 -14.253 18.379 1.00 4.83 97 LEU A C 1
ATOM 720 O O . LEU A 1 97 ? -3.196 -13.814 17.316 1.00 6.05 97 LEU A O 1
ATOM 725 N N . TYR A 1 98 ? -4.182 -15.446 18.474 1.00 4.42 98 TYR A N 1
ATOM 726 C CA . TYR A 1 98 ? -4.301 -16.345 17.316 1.00 4.68 98 TYR A CA 1
ATOM 727 C C . TYR A 1 98 ? -5.781 -16.416 16.970 1.00 4.74 98 TYR A C 1
ATOM 728 O O . TYR A 1 98 ? -6.594 -16.917 17.745 1.00 5.47 98 TYR A O 1
ATOM 737 N N . VAL A 1 99 ? -6.124 -15.931 15.771 1.00 4.92 99 VAL A N 1
ATOM 738 C CA . VAL A 1 99 ? -7.516 -15.728 15.352 1.00 5.65 99 VAL A CA 1
ATOM 739 C C . VAL A 1 99 ? -7.843 -16.688 14.215 1.00 6.11 99 VAL A C 1
ATOM 740 O O . VAL A 1 99 ? -7.143 -16.716 13.204 1.00 7.05 99 VAL A O 1
ATOM 744 N N . ASN A 1 100 ? -8.934 -17.435 14.360 1.00 5.95 100 ASN A N 1
ATOM 745 C CA . ASN A 1 100 ? -9.395 -18.353 13.310 1.00 7.01 100 ASN A CA 1
ATOM 746 C C . ASN A 1 100 ? -10.464 -17.695 12.450 1.00 6.29 100 ASN A C 1
ATOM 747 O O . ASN A 1 100 ? -11.407 -17.112 12.965 1.00 6.92 100 ASN A O 1
ATOM 752 N N . VAL A 1 101 ? -10.298 -17.783 11.138 1.00 6.48 101 VAL A N 1
ATOM 753 C CA . VAL A 1 101 ? -11.293 -17.325 10.170 1.00 7.32 101 VAL A CA 1
ATOM 754 C C . VAL A 1 101 ? -11.973 -18.576 9.578 1.00 7.88 101 VAL A C 1
ATOM 755 O O . VAL A 1 101 ? -11.346 -19.316 8.799 1.00 8.80 101 VAL A O 1
ATOM 759 N N . PRO A 1 102 ? -13.238 -18.859 9.948 1.00 8.23 102 PRO A N 1
ATOM 760 C CA . PRO A 1 102 ? -13.860 -20.090 9.433 1.00 9.26 102 PRO A CA 1
ATOM 761 C C . PRO A 1 102 ? -13.918 -20.145 7.910 1.00 9.91 102 PRO A C 1
ATOM 762 O O . PRO A 1 102 ? -13.998 -19.094 7.236 1.00 11.19 102 PRO A O 1
ATOM 766 N N . ALA A 1 103 ? -13.933 -21.377 7.397 1.00 11.64 103 ALA A N 1
ATOM 767 C CA . ALA A 1 103 ? -14.024 -21.599 5.955 1.00 13.22 103 ALA A CA 1
ATOM 768 C C . ALA A 1 103 ? -15.214 -20.929 5.259 1.00 14.13 103 ALA A C 1
ATOM 769 O O . ALA A 1 103 ? -15.145 -20.627 4.069 1.00 18.59 103 ALA A O 1
ATOM 771 N N . ASN A 1 104 ? -16.314 -20.757 5.973 1.00 15.14 104 ASN A N 1
ATOM 772 C CA . ASN A 1 104 ? -17.519 -20.173 5.378 1.00 16.47 104 ASN A CA 1
ATOM 773 C C . ASN A 1 104 ? -17.704 -18.672 5.698 1.00 14.12 104 ASN A C 1
ATOM 774 O O . ASN A 1 104 ? -18.787 -18.123 5.507 1.00 16.26 104 ASN A O 1
ATOM 779 N N . THR A 1 105 ? -16.643 -17.994 6.128 1.00 11.35 105 THR A N 1
ATOM 780 C CA . THR A 1 105 ? -16.716 -16.578 6.478 1.00 10.34 105 THR A CA 1
ATOM 781 C C . THR A 1 105 ? -17.012 -15.768 5.217 1.00 10.61 105 THR A C 1
ATOM 782 O O . THR A 1 105 ? -16.256 -15.857 4.262 1.00 10.70 105 THR A O 1
ATOM 786 N N . PRO A 1 106 ? -18.086 -14.952 5.227 1.00 11.16 106 PRO A N 1
ATOM 787 C CA . PRO A 1 106 ? -18.324 -14.103 4.047 1.00 11.12 106 PRO A CA 1
ATOM 788 C C . PRO A 1 106 ? -17.221 -13.041 3.901 1.00 9.93 106 PRO A C 1
ATOM 789 O O . PRO A 1 106 ? -16.652 -12.584 4.888 1.00 10.46 106 PRO A O 1
ATOM 793 N N . ASP A 1 107 ? -16.943 -12.637 2.686 1.00 10.55 107 ASP A N 1
ATOM 794 C CA . ASP A 1 107 ? -16.068 -11.480 2.439 1.00 10.86 107 ASP A CA 1
ATOM 795 C C . ASP A 1 107 ? -16.504 -10.310 3.319 1.00 10.43 107 ASP A C 1
ATOM 796 O O . ASP A 1 107 ? -17.693 -10.023 3.447 1.00 10.67 107 ASP A O 1
ATOM 801 N N . GLY A 1 108 ? -15.543 -9.623 3.911 1.00 9.47 108 GLY A N 1
ATOM 802 C CA . GLY A 1 108 ? -15.868 -8.515 4.778 1.00 8.36 108 GLY A CA 1
ATOM 803 C C . GLY A 1 108 ? -14.681 -8.128 5.613 1.00 7.99 108 GLY A C 1
ATOM 804 O O . GLY A 1 108 ? -13.625 -8.767 5.543 1.00 7.99 108 GLY A O 1
ATOM 805 N N . THR A 1 109 ? -14.872 -7.095 6.426 1.00 6.73 109 THR A N 1
ATOM 806 C CA . THR A 1 109 ? -13.841 -6.622 7.357 1.00 6.17 109 THR A CA 1
ATOM 807 C C . THR A 1 109 ? -14.303 -6.861 8.786 1.00 6.55 109 THR A C 1
ATOM 808 O O . THR A 1 109 ? -15.394 -6.455 9.147 1.00 7.87 109 THR A O 1
ATOM 812 N N . TYR A 1 110 ? -13.477 -7.577 9.536 1.00 6.20 110 TYR A N 1
ATOM 813 C CA . TYR A 1 110 ? -13.800 -8.058 10.878 1.00 5.77 110 TYR A CA 1
ATOM 814 C C . TYR A 1 110 ? -12.756 -7.520 11.833 1.00 5.48 110 TYR A C 1
ATOM 815 O O . TYR A 1 110 ? -11.561 -7.682 11.615 1.00 5.40 110 TYR A O 1
ATOM 824 N N . TYR A 1 111 ? -13.196 -6.819 12.876 1.00 5.14 111 TYR A N 1
ATOM 825 C CA . TYR A 1 111 ? -12.300 -6.141 13.790 1.00 5.08 111 TYR A CA 1
ATOM 826 C C . TYR A 1 111 ? -11.989 -6.947 15.068 1.00 4.92 111 TYR A C 1
ATOM 827 O O . TYR A 1 111 ? -12.891 -7.551 15.660 1.00 5.72 111 TYR A O 1
ATOM 836 N N . VAL A 1 112 ? -10.706 -6.944 15.417 1.00 4.88 112 VAL A N 1
ATOM 837 C CA . VAL A 1 112 ? -10.226 -7.410 16.716 1.00 5.19 112 VAL A CA 1
ATOM 838 C C . VAL A 1 112 ? -9.943 -6.185 17.582 1.00 5.43 112 VAL A C 1
ATOM 839 O O . VAL A 1 112 ? -9.446 -5.162 17.094 1.00 6.37 112 VAL A O 1
ATOM 843 N N . GLY A 1 113 ? -10.243 -6.280 18.885 1.00 5.09 113 GLY A N 1
ATOM 844 C CA . GLY A 1 113 ? -10.050 -5.139 19.792 1.00 4.90 113 GLY A CA 1
ATOM 845 C C . GLY A 1 113 ? -10.268 -5.530 21.226 1.00 4.53 113 GLY A C 1
ATOM 846 O O . GLY A 1 113 ? -10.375 -6.713 21.574 1.00 4.44 113 GLY A O 1
ATOM 847 N N . PHE A 1 114 ? -10.351 -4.533 22.086 1.00 4.80 114 PHE A N 1
ATOM 848 C CA . PHE A 1 114 ? -10.666 -4.784 23.491 1.00 4.90 114 PHE A CA 1
ATOM 849 C C . PHE A 1 114 ? -12.186 -4.984 23.678 1.00 5.87 114 PHE A C 1
ATOM 850 O O . PHE A 1 114 ? -13.014 -4.504 22.880 1.00 7.92 114 PHE A O 1
ATOM 858 N N . ASN A 1 115 ? -12.530 -5.677 24.769 1.00 5.23 115 ASN A N 1
ATOM 859 C CA . ASN A 1 115 ? -13.933 -5.942 25.120 1.00 5.45 115 ASN A CA 1
ATOM 860 C C . ASN A 1 115 ? -14.281 -5.401 26.494 1.00 6.35 115 ASN A C 1
ATOM 861 O O . ASN A 1 115 ? -14.494 -6.157 27.420 1.00 8.05 115 ASN A O 1
ATOM 866 N N . GLY A 1 116 ? -14.285 -4.085 26.625 1.00 7.27 116 GLY A N 1
ATOM 867 C CA . GLY A 1 116 ? -14.764 -3.419 27.834 1.00 8.66 116 GLY A CA 1
ATOM 868 C C . GLY A 1 116 ? -13.868 -3.453 29.049 1.00 8.53 116 GLY A C 1
ATOM 869 O O . GLY A 1 116 ? -14.275 -3.058 30.135 1.00 11.64 116 GLY A O 1
ATOM 870 N N . LYS A 1 117 ? -12.646 -3.911 28.878 1.00 5.92 117 LYS A N 1
ATOM 871 C CA . LYS A 1 117 ? -11.622 -3.841 29.926 1.00 5.40 117 LYS A CA 1
ATOM 872 C C . LYS A 1 117 ? -10.273 -3.716 29.259 1.00 4.60 117 LYS A C 1
ATOM 873 O O . LYS A 1 117 ? -9.917 -4.513 28.379 1.00 4.35 117 LYS A O 1
ATOM 879 N N . ASN A 1 118 ? -9.539 -2.684 29.627 1.00 4.56 118 ASN A N 1
ATOM 880 C CA A ASN A 1 118 ? -8.283 -2.363 28.993 0.50 4.59 118 ASN A CA 1
ATOM 881 C CA B ASN A 1 118 ? -8.207 -2.442 29.028 0.50 5.04 118 ASN A CA 1
ATOM 882 C C . ASN A 1 118 ? -7.345 -1.638 29.951 1.00 4.78 118 ASN A C 1
ATOM 883 O O . ASN A 1 118 ? -6.782 -0.600 29.598 1.00 5.16 118 ASN A O 1
ATOM 892 N N . GLU A 1 119 ? -7.193 -2.157 31.173 1.00 4.16 119 GLU A N 1
ATOM 893 C CA . GLU A 1 119 ? -6.455 -1.427 32.215 1.00 4.14 119 GLU A CA 1
ATOM 894 C C . GLU A 1 119 ? -4.962 -1.415 31.971 1.00 3.94 119 GLU A C 1
ATOM 895 O O . GLU A 1 119 ? -4.356 -2.483 31.757 1.00 4.17 119 GLU A O 1
ATOM 901 N N . VAL A 1 120 ? -4.350 -0.233 32.087 1.00 3.66 120 VAL A N 1
ATOM 902 C CA . VAL A 1 120 ? -2.910 -0.048 32.013 1.00 3.61 120 VAL A CA 1
ATOM 903 C C . VAL A 1 120 ? -2.513 0.714 33.272 1.00 3.87 120 VAL A C 1
ATOM 904 O O . VAL A 1 120 ? -2.904 1.883 33.440 1.00 4.38 120 VAL A O 1
ATOM 908 N N . HIS A 1 121 ? -1.755 0.064 34.157 1.00 3.90 121 HIS A N 1
ATOM 909 C CA . HIS A 1 121 ? -1.403 0.635 35.442 1.00 4.09 121 HIS A CA 1
ATOM 910 C C . HIS A 1 121 ? -0.048 1.320 35.371 1.00 4.49 121 HIS A C 1
ATOM 911 O O . HIS A 1 121 ? 0.850 0.900 34.659 1.00 4.86 121 HIS A O 1
ATOM 918 N N . LYS A 1 122 ? 0.058 2.399 36.154 1.00 4.76 122 LYS A N 1
ATOM 919 C CA A LYS A 1 122 ? 1.254 3.239 36.197 0.50 5.47 122 LYS A CA 1
ATOM 920 C CA B LYS A 1 122 ? 1.262 3.222 36.186 0.50 5.48 122 LYS A CA 1
ATOM 921 C C . LYS A 1 122 ? 2.289 2.785 37.206 1.00 5.77 122 LYS A C 1
ATOM 922 O O . LYS A 1 122 ? 3.495 2.975 37.008 1.00 6.90 122 LYS A O 1
ATOM 933 N N . SER A 1 123 ? 1.807 2.310 38.358 1.00 5.39 123 SER A N 1
ATOM 934 C CA . SER A 1 123 ? 2.634 2.182 39.530 1.00 5.67 123 SER A CA 1
ATOM 935 C C . SER A 1 123 ? 2.111 1.046 40.409 1.00 5.01 123 SER A C 1
ATOM 936 O O . SER A 1 123 ? 1.704 -0.009 39.919 1.00 5.14 123 SER A O 1
ATOM 939 N N . ASN A 1 124 ? 2.078 1.269 41.729 1.00 5.40 124 ASN A N 1
ATOM 940 C CA . ASN A 1 124 ? 1.689 0.254 42.692 1.00 5.62 124 ASN A CA 1
ATOM 941 C C . ASN A 1 124 ? 0.481 0.670 43.548 1.00 5.72 124 ASN A C 1
ATOM 942 O O . ASN A 1 124 ? 0.201 0.015 44.566 1.00 5.88 124 ASN A O 1
ATOM 947 N N . ASP A 1 125 ? -0.205 1.743 43.150 1.00 5.68 125 ASP A N 1
ATOM 948 C CA . ASP A 1 125 ? -1.172 2.448 44.025 1.00 6.51 125 ASP A CA 1
ATOM 949 C C . ASP A 1 125 ? -2.578 2.506 43.438 1.00 6.01 125 ASP A C 1
ATOM 950 O O . ASP A 1 125 ? -3.431 3.236 43.948 1.00 7.56 125 ASP A O 1
ATOM 955 N N . GLY A 1 126 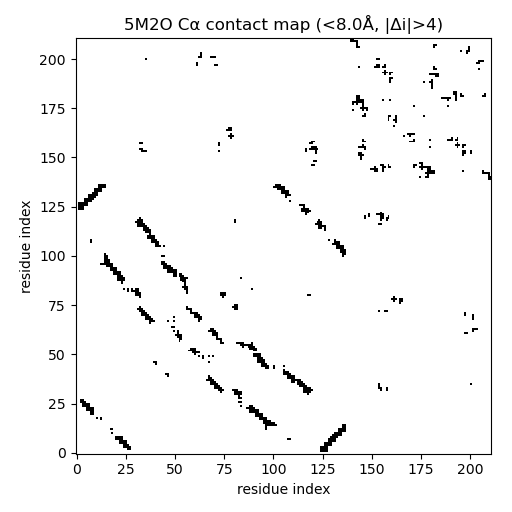? -2.816 1.783 42.326 1.00 5.53 126 GLY A N 1
ATOM 956 C CA . GLY A 1 126 ? -4.094 1.782 41.645 1.00 6.03 126 GLY A CA 1
ATOM 957 C C . GLY A 1 126 ? -4.185 2.849 40.558 1.00 5.82 126 GLY A C 1
ATOM 958 O O . GLY A 1 126 ? -5.159 2.856 39.797 1.00 6.84 126 GLY A O 1
ATOM 959 N N . SER A 1 127 ? -3.189 3.729 40.425 1.00 5.45 127 SER A N 1
ATOM 960 C CA . SER A 1 127 ? -3.256 4.744 39.383 1.00 5.27 127 SER A CA 1
ATOM 961 C C . SER A 1 127 ? -3.109 4.110 37.993 1.00 4.84 127 SER A C 1
ATOM 962 O O . SER A 1 127 ? -2.329 3.159 37.797 1.00 5.00 127 SER A O 1
ATOM 965 N N . GLN A 1 128 ? -3.877 4.620 37.043 1.00 4.95 128 GLN A N 1
ATOM 966 C CA . GLN A 1 128 ? -3.934 4.097 35.672 1.00 5.00 128 GLN A CA 1
ATOM 967 C C . GLN A 1 128 ? -3.731 5.177 34.656 1.00 5.27 128 GLN A C 1
ATOM 968 O O . GLN A 1 128 ? -4.102 6.334 34.859 1.00 6.84 128 GLN A O 1
ATOM 974 N N . PHE A 1 129 ? -3.201 4.774 33.505 1.00 5.01 129 PHE A N 1
ATOM 975 C CA . PHE A 1 129 ? -3.184 5.608 32.316 1.00 5.29 129 PHE A CA 1
ATOM 976 C C . PHE A 1 129 ? -4.546 5.602 31.611 1.00 5.42 129 PHE A C 1
ATOM 977 O O . PHE A 1 129 ? -5.266 4.596 31.639 1.00 6.33 129 PHE A O 1
ATOM 985 N N . THR A 1 130 ? -4.858 6.684 30.917 1.00 5.55 130 THR A N 1
ATOM 986 C CA . THR A 1 130 ? -5.950 6.631 29.920 1.00 5.38 130 THR A CA 1
ATOM 987 C C . THR A 1 130 ? -5.473 5.881 28.658 1.00 5.01 130 THR A C 1
ATOM 988 O O . THR A 1 130 ? -4.278 5.898 28.319 1.00 4.99 130 THR A O 1
ATOM 992 N N . VAL A 1 131 ? -6.429 5.239 28.001 1.00 4.81 131 VAL A N 1
ATOM 993 C CA . VAL A 1 131 ? -6.136 4.283 26.957 1.00 4.99 131 VAL A CA 1
ATOM 994 C C . VAL A 1 131 ? -6.993 4.540 25.723 1.00 5.14 131 VAL A C 1
ATOM 995 O O . VAL A 1 131 ? -8.209 4.759 25.834 1.00 6.48 131 VAL A O 1
ATOM 999 N N . ALA A 1 132 ? -6.378 4.418 24.551 1.00 5.08 132 ALA A N 1
ATOM 1000 C CA . ALA A 1 132 ? -7.081 4.366 23.269 1.00 5.38 132 ALA A CA 1
ATOM 1001 C C . ALA A 1 132 ? -6.564 3.184 22.486 1.00 5.47 132 ALA A C 1
ATOM 1002 O O . ALA A 1 132 ? -5.493 2.614 22.802 1.00 5.46 132 ALA A O 1
ATOM 1004 N N . SER A 1 133 ? -7.310 2.810 21.452 1.00 5.46 133 SER A N 1
ATOM 1005 C CA . SER A 1 133 ? -6.884 1.748 20.541 1.00 5.54 133 SER A CA 1
ATOM 1006 C C . SER A 1 133 ? -7.193 2.138 19.090 1.00 5.55 133 SER A C 1
ATOM 1007 O O . SER A 1 133 ? -8.078 2.987 18.842 1.00 6.63 133 SER A O 1
ATOM 1010 N N . LYS A 1 134 ? -6.473 1.523 18.161 1.00 5.36 134 LYS A N 1
ATOM 1011 C CA . LYS A 1 134 ? -6.675 1.782 16.749 1.00 5.74 134 LYS A CA 1
ATOM 1012 C C . LYS A 1 134 ? -6.444 0.510 15.952 1.00 5.55 134 LYS A C 1
ATOM 1013 O O . LYS A 1 134 ? -5.852 -0.476 16.422 1.00 5.66 134 LYS A O 1
ATOM 1019 N N . ASN A 1 135 ? -6.864 0.563 14.688 1.00 5.33 135 ASN A N 1
ATOM 1020 C CA . ASN A 1 135 ? -6.700 -0.510 13.699 1.00 5.15 135 ASN A CA 1
ATOM 1021 C C . ASN A 1 135 ? -7.396 -1.790 14.189 1.00 5.29 135 ASN A C 1
ATOM 1022 O O . ASN A 1 135 ? -8.518 -1.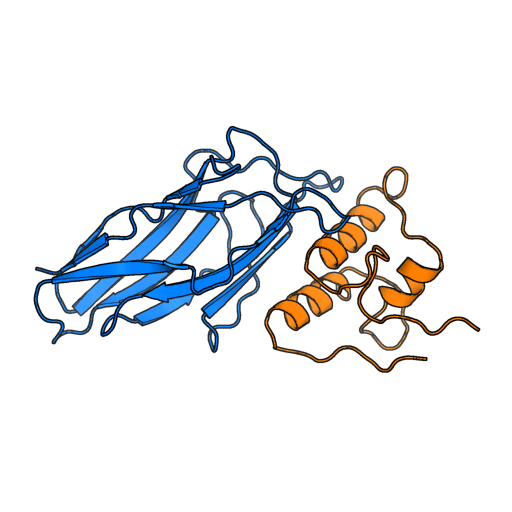697 14.730 1.00 5.85 135 ASN A O 1
ATOM 1027 N N . GLY A 1 136 ? -6.839 -2.963 13.892 1.00 4.58 136 GLY A N 1
ATOM 1028 C CA . GLY A 1 136 ? -7.489 -4.245 14.171 1.00 5.05 136 GLY A CA 1
ATOM 1029 C C . GLY A 1 136 ? -8.380 -4.756 13.061 1.00 5.03 136 GLY A C 1
ATOM 1030 O O . GLY A 1 136 ? -9.152 -5.694 13.264 1.00 5.26 136 G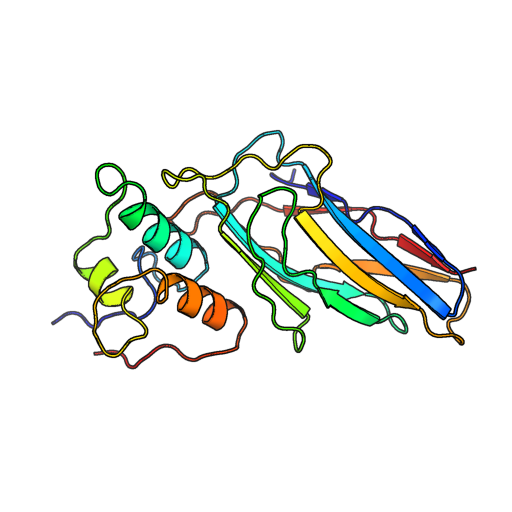LY A O 1
ATOM 1031 N N . ALA A 1 137 ? -8.270 -4.200 11.848 1.00 5.21 137 ALA A N 1
ATOM 1032 C CA . ALA A 1 137 ? -9.091 -4.655 10.718 1.00 5.65 137 ALA A CA 1
ATOM 1033 C C . ALA A 1 137 ? -8.525 -5.922 10.118 1.00 5.62 137 ALA A C 1
ATOM 1034 O O . ALA A 1 137 ? -7.386 -5.904 9.623 1.00 7.41 137 ALA A O 1
ATOM 1036 N N . ILE A 1 138 ? -9.301 -6.994 10.133 1.00 5.40 138 ILE A N 1
ATOM 1037 C CA . ILE A 1 138 ? -8.955 -8.232 9.403 1.00 5.49 138 ILE A CA 1
ATOM 1038 C C . ILE A 1 138 ? -9.853 -8.266 8.170 1.00 5.78 138 ILE A C 1
ATOM 1039 O O . ILE A 1 138 ? -11.066 -8.524 8.274 1.00 6.00 138 ILE A O 1
ATOM 1044 N N . THR A 1 139 ? -9.263 -7.996 7.004 1.00 6.24 139 THR A N 1
ATOM 1045 C CA . THR A 1 139 ? -9.996 -7.917 5.747 1.00 6.83 139 THR A CA 1
ATOM 1046 C C . THR A 1 139 ? -9.973 -9.287 5.095 1.00 7.15 139 THR A C 1
ATOM 1047 O O . THR A 1 139 ? -8.907 -9.752 4.674 1.00 8.17 139 THR A O 1
ATOM 1051 N N . VAL A 1 140 ? -11.133 -9.936 5.072 1.00 7.34 140 VAL A N 1
ATOM 1052 C CA . VAL A 1 140 ? -11.253 -11.308 4.556 1.00 8.89 140 VAL A CA 1
ATOM 1053 C C . VAL A 1 140 ? -11.805 -11.236 3.113 1.00 10.18 140 VAL A C 1
ATOM 1054 O O . VAL A 1 140 ? -12.881 -10.642 2.874 1.00 10.35 140 VAL A O 1
ATOM 1058 N N . GLY A 1 141 ? -11.083 -11.846 2.163 1.00 11.99 141 GLY A N 1
ATOM 1059 C CA . GLY A 1 141 ? -11.442 -11.811 0.729 1.00 15.28 141 GLY A CA 1
ATOM 1060 C C . GLY A 1 141 ? -11.122 -13.100 0.053 1.00 20.26 141 GLY A C 1
ATOM 1061 O O . GLY A 1 141 ? -10.277 -13.840 0.528 1.00 21.92 141 GLY A O 1
ATOM 1062 N N . SER B 2 23 ? -10.506 -4.514 66.884 1.00 19.40 23 SER B N 1
ATOM 1063 C CA . SER B 2 23 ? -9.735 -4.923 65.686 1.00 17.83 23 SER B CA 1
ATOM 1064 C C . SER B 2 23 ? -10.316 -4.269 64.426 1.00 14.32 23 SER B C 1
ATOM 1065 O O . SER B 2 23 ? -11.488 -3.986 64.351 1.00 17.81 23 SER B O 1
ATOM 1068 N N . VAL B 2 24 ? -9.479 -4.003 63.453 1.00 12.79 24 VAL B N 1
ATOM 1069 C CA . VAL B 2 24 ? -9.926 -3.496 62.162 1.00 10.88 24 VAL B CA 1
ATOM 1070 C C . VAL B 2 24 ? -10.034 -4.661 61.191 1.00 9.27 24 VAL B C 1
ATOM 1071 O O . VAL B 2 24 ? -9.083 -5.430 61.048 1.00 9.67 24 VAL B O 1
ATOM 1075 N N . GLN B 2 25 ? -11.192 -4.824 60.563 1.00 7.57 25 GLN B N 1
ATOM 1076 C CA . GLN B 2 25 ? -11.388 -5.947 59.648 1.00 7.91 25 GLN B CA 1
ATOM 1077 C C . GLN B 2 25 ? -10.407 -5.835 58.476 1.00 7.51 25 GLN B C 1
ATOM 1078 O O . GLN B 2 25 ? -10.194 -4.732 57.930 1.00 8.28 25 GLN B O 1
ATOM 1084 N N . LYS B 2 26 ? -9.801 -6.949 58.097 1.00 6.48 26 LYS B N 1
ATOM 1085 C CA . LYS B 2 26 ? -8.908 -6.954 56.946 1.00 6.66 26 LYS B CA 1
ATOM 1086 C C . LYS B 2 26 ? -9.701 -6.939 55.642 1.00 6.06 26 LYS B C 1
ATOM 1087 O O . LYS B 2 26 ? -10.917 -7.245 55.614 1.00 6.84 26 LYS B O 1
ATOM 1093 N N . PHE B 2 27 ? -8.995 -6.640 54.564 1.00 5.94 27 PHE B N 1
ATOM 1094 C CA . PHE B 2 27 ? -9.551 -6.573 53.216 1.00 5.79 27 PHE B CA 1
ATOM 1095 C C . PHE B 2 27 ? -8.685 -7.445 52.310 1.00 5.60 27 PHE B C 1
ATOM 1096 O O . PHE B 2 27 ? -7.703 -6.969 51.700 1.00 5.02 27 PHE B O 1
ATOM 1104 N N . PRO B 2 28 ? -8.983 -8.756 52.296 1.00 5.74 28 PRO B N 1
ATOM 1105 C CA . PRO B 2 28 ? -8.105 -9.671 51.551 1.00 5.34 28 PRO B CA 1
ATOM 1106 C C . PRO B 2 28 ? -7.905 -9.253 50.091 1.00 4.41 28 PRO B C 1
ATOM 1107 O O . PRO B 2 28 ? -8.866 -8.965 49.379 1.00 5.57 28 PRO B O 1
ATOM 1111 N N . GLY B 2 29 ? -6.632 -9.166 49.691 1.00 3.81 29 GLY B N 1
ATOM 1112 C CA . GLY B 2 29 ? -6.274 -8.782 48.342 1.00 3.80 29 GLY B CA 1
ATOM 1113 C C . GLY B 2 29 ? -5.763 -7.342 48.254 1.00 3.87 29 GLY B C 1
ATOM 1114 O O . GLY B 2 29 ? -4.975 -7.020 47.342 1.00 4.63 29 GLY B O 1
ATOM 1115 N N . ASP B 2 30 ? -6.156 -6.465 49.208 1.00 4.07 30 ASP B N 1
ATOM 1116 C CA . ASP B 2 30 ? -5.894 -5.038 49.074 1.00 4.37 30 ASP B CA 1
ATOM 1117 C C . ASP B 2 30 ? -4.512 -4.660 49.653 1.00 4.19 30 ASP B C 1
ATOM 1118 O O . ASP B 2 30 ? -4.395 -3.958 50.686 1.00 4.90 30 ASP B O 1
ATOM 1123 N N . ALA B 2 31 ? -3.451 -5.193 49.036 1.00 3.82 31 ALA B N 1
ATOM 1124 C CA . ALA B 2 31 ? -2.083 -4.959 49.471 1.00 4.31 31 ALA B CA 1
ATOM 1125 C C . ALA B 2 31 ? -1.700 -3.503 49.620 1.00 4.48 31 ALA B C 1
ATOM 1126 O O . ALA B 2 31 ? -0.923 -3.159 50.501 1.00 5.04 31 ALA B O 1
ATOM 1128 N N . ASN B 2 32 ? -2.165 -2.666 48.700 1.00 4.48 32 ASN B N 1
ATOM 1129 C CA . ASN B 2 32 ? -1.826 -1.253 48.700 1.00 4.71 32 ASN B CA 1
ATOM 1130 C C . ASN B 2 32 ? -2.828 -0.368 49.457 1.00 5.10 32 ASN B C 1
ATOM 1131 O O . ASN B 2 32 ? -2.673 0.859 49.472 1.00 5.99 32 ASN B O 1
ATOM 1136 N N . CYS B 2 33 ? -3.840 -0.969 50.094 1.00 5.14 33 CYS B N 1
ATOM 1137 C CA . CYS B 2 33 ? -4.804 -0.240 50.931 1.00 5.78 33 CYS B CA 1
ATOM 1138 C C . CYS B 2 33 ? -5.506 0.917 50.228 1.00 5.97 33 CYS B C 1
ATOM 1139 O O . CYS B 2 33 ? -5.777 1.960 50.816 1.00 7.64 33 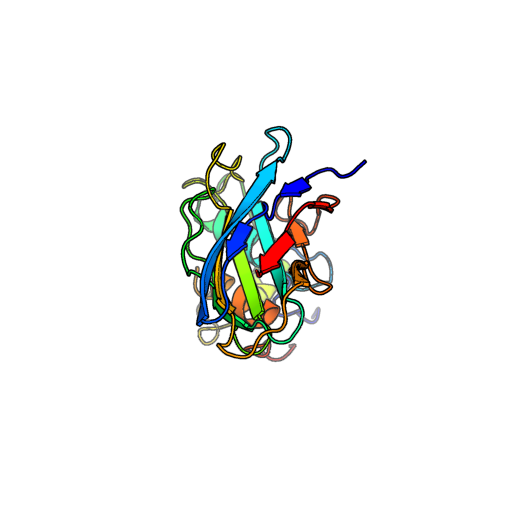CYS B O 1
ATOM 1142 N N . ASP B 2 34 ? -5.821 0.747 48.938 1.00 5.93 34 ASP B N 1
ATOM 1143 C CA . ASP B 2 34 ? -6.554 1.811 48.204 1.00 5.80 34 ASP B CA 1
ATOM 1144 C C . ASP B 2 34 ? -8.061 1.539 48.160 1.00 5.60 34 ASP B C 1
ATOM 1145 O O . ASP B 2 34 ? -8.793 2.330 47.585 1.00 6.10 34 ASP B O 1
ATOM 1150 N N . GLY B 2 35 ? -8.526 0.452 48.777 1.00 5.55 35 GLY B N 1
ATOM 1151 C CA . GLY B 2 35 ? -9.961 0.171 48.878 1.00 5.81 35 GLY B CA 1
ATOM 1152 C C . GLY B 2 35 ? -10.525 -0.674 47.737 1.00 5.89 35 GLY B C 1
ATOM 1153 O O . GLY B 2 35 ? -11.734 -0.927 47.730 1.00 6.55 35 GLY B O 1
ATOM 1154 N N . ILE B 2 36 ? -9.695 -1.118 46.793 1.00 5.88 36 ILE B N 1
ATOM 1155 C CA . ILE B 2 36 ? -10.157 -2.068 45.768 1.00 6.43 36 ILE B CA 1
ATOM 1156 C C . ILE B 2 36 ? -9.071 -3.128 45.600 1.00 5.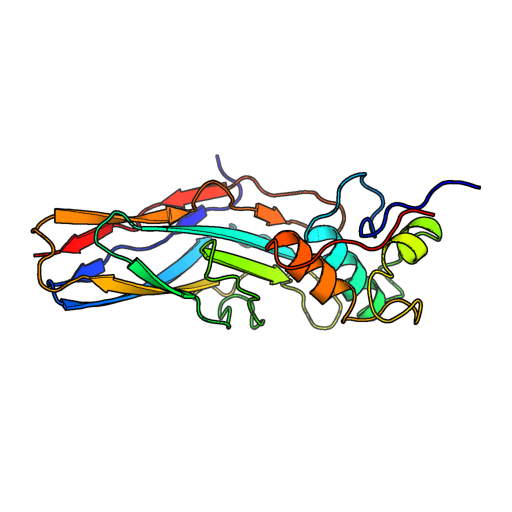24 36 ILE B C 1
ATOM 1157 O O . ILE B 2 36 ? -7.894 -2.904 45.956 1.00 6.88 36 ILE B O 1
ATOM 1162 N N . VAL B 2 37 ? -9.425 -4.290 45.056 1.00 4.39 37 VAL B N 1
ATOM 1163 C CA . VAL B 2 37 ? -8.445 -5.334 44.730 1.00 4.03 37 VAL B CA 1
ATOM 1164 C C . VAL B 2 37 ? -8.270 -5.347 43.221 1.00 4.08 37 VAL B C 1
ATOM 1165 O O . VAL B 2 37 ? -9.226 -5.601 42.484 1.00 4.99 37 VAL B O 1
ATOM 1169 N N . ASP B 2 38 ? -7.050 -5.059 42.767 1.00 3.76 38 ASP B N 1
ATOM 1170 C CA . ASP B 2 38 ? -6.788 -5.070 41.316 1.00 3.57 38 ASP B CA 1
ATOM 1171 C C . ASP B 2 38 ? -5.294 -5.355 41.094 1.00 3.49 38 ASP B C 1
ATOM 1172 O O . ASP B 2 38 ? -4.561 -5.674 42.022 1.00 3.69 38 ASP B O 1
ATOM 1177 N N . ILE B 2 39 ? -4.862 -5.281 39.842 1.00 3.35 39 ILE B N 1
ATOM 1178 C CA . ILE B 2 39 ? -3.528 -5.786 39.553 1.00 3.51 39 ILE B CA 1
ATOM 1179 C C . ILE B 2 39 ? -2.440 -4.883 40.161 1.00 3.58 39 ILE B C 1
ATOM 1180 O O . ILE B 2 39 ? -1.297 -5.352 40.347 1.00 3.72 39 ILE B O 1
ATOM 1185 N N . SER B 2 40 ? -2.722 -3.608 40.511 1.00 3.53 40 SER B N 1
ATOM 1186 C CA . SER B 2 40 ? -1.713 -2.822 41.249 1.00 3.79 40 SER B CA 1
ATOM 1187 C C . SER B 2 40 ? -1.343 -3.479 42.597 1.00 3.93 40 SER B C 1
ATOM 1188 O O . SER B 2 40 ? -0.220 -3.296 43.067 1.00 3.90 40 SER B O 1
ATOM 1191 N N . ASP B 2 41 ? -2.253 -4.274 43.177 1.00 3.51 41 ASP B N 1
ATOM 1192 C CA . ASP B 2 41 ? -1.909 -4.962 44.422 1.00 3.56 41 ASP B CA 1
ATOM 1193 C C . ASP B 2 41 ? -0.839 -6.023 44.202 1.00 3.55 41 ASP B C 1
ATOM 1194 O O . ASP B 2 41 ? 0.086 -6.198 44.991 1.00 3.79 41 ASP B O 1
ATOM 1199 N N . ALA B 2 42 ? -0.972 -6.724 43.044 1.00 3.45 42 ALA B N 1
ATOM 1200 C CA . ALA B 2 42 ? 0.061 -7.704 42.659 1.00 3.60 42 ALA B CA 1
ATOM 1201 C C . ALA B 2 42 ? 1.407 -7.003 42.409 1.00 3.49 42 ALA B C 1
ATOM 1202 O O . ALA B 2 42 ? 2.460 -7.512 42.791 1.00 4.01 42 ALA B O 1
ATOM 1204 N N . VAL B 2 43 ? 1.361 -5.848 41.704 1.00 3.73 43 VAL B N 1
ATOM 1205 C CA . VAL B 2 43 ? 2.592 -5.069 41.485 1.00 4.15 43 VAL B CA 1
ATOM 1206 C C . VAL B 2 43 ? 3.291 -4.750 42.812 1.00 4.12 43 VAL B C 1
ATOM 1207 O O . VAL B 2 43 ? 4.488 -5.002 42.955 1.00 4.06 43 VAL B O 1
ATOM 1211 N N . LEU B 2 44 ? 2.567 -4.212 43.790 1.00 4.09 44 LEU B N 1
ATOM 1212 C CA . LEU B 2 44 ? 3.181 -3.848 45.070 1.00 4.19 44 LEU B CA 1
ATOM 1213 C C . LEU B 2 44 ? 3.820 -5.049 45.750 1.00 3.87 44 LEU B C 1
ATOM 1214 O O . LEU B 2 44 ? 4.954 -4.978 46.210 1.00 4.50 44 LEU B O 1
ATOM 1219 N N . ILE B 2 45 ? 3.114 -6.176 45.758 1.00 3.97 45 ILE B N 1
ATOM 1220 C CA . ILE B 2 45 ? 3.675 -7.396 46.335 1.00 4.31 45 ILE B CA 1
ATOM 1221 C C . ILE B 2 45 ? 5.041 -7.708 45.712 1.00 4.01 45 ILE B C 1
ATOM 1222 O O . ILE B 2 45 ? 6.055 -7.915 46.384 1.00 4.67 45 ILE B O 1
ATOM 1227 N N . MET B 2 46 ? 5.058 -7.761 44.370 1.00 4.15 46 MET B N 1
ATOM 1228 C CA . MET B 2 46 ? 6.325 -8.075 43.686 1.00 4.30 46 MET B CA 1
ATOM 1229 C C . MET B 2 46 ? 7.439 -7.095 44.039 1.00 4.67 46 MET B C 1
ATOM 1230 O O . MET B 2 46 ? 8.592 -7.480 44.286 1.00 5.43 46 MET B O 1
ATOM 1235 N N . GLN B 2 47 ? 7.094 -5.808 44.028 1.00 4.77 47 GLN B N 1
ATOM 1236 C CA . GLN B 2 47 ? 8.094 -4.741 44.285 1.00 4.95 47 GLN B CA 1
ATOM 1237 C C . GLN B 2 47 ? 8.678 -4.845 45.687 1.00 5.42 47 GLN B C 1
ATOM 1238 O O . GLN B 2 47 ? 9.889 -4.627 45.857 1.00 7.05 47 GLN B O 1
ATOM 1244 N N . THR B 2 48 ? 7.864 -5.192 46.671 1.00 5.48 48 THR B N 1
ATOM 1245 C CA . THR B 2 48 ? 8.353 -5.270 48.043 1.00 6.17 48 THR B CA 1
ATOM 1246 C C . THR B 2 48 ? 9.414 -6.360 48.206 1.00 7.06 48 THR B C 1
ATOM 1247 O O . THR B 2 48 ? 10.313 -6.241 49.045 1.00 8.68 48 THR B O 1
ATOM 1251 N N . MET B 2 49 ? 9.306 -7.427 47.412 1.00 7.03 49 MET B N 1
ATOM 1252 C CA . MET B 2 49 ? 10.305 -8.499 47.425 1.00 8.25 49 MET B CA 1
ATOM 1253 C C . MET B 2 49 ? 11.519 -8.209 46.547 1.00 8.82 49 MET B C 1
ATOM 1254 O O . MET B 2 49 ? 12.638 -8.642 46.842 1.00 12.22 49 MET B O 1
ATOM 1259 N N . ALA B 2 50 ? 11.303 -7.474 45.461 1.00 8.42 50 ALA B N 1
ATOM 1260 C CA . ALA B 2 50 ? 12.393 -7.108 44.567 1.00 9.48 50 ALA B CA 1
ATOM 1261 C C . ALA B 2 50 ? 13.333 -6.041 45.127 1.00 10.14 50 ALA B C 1
ATOM 1262 O O . ALA B 2 50 ? 14.530 -6.074 44.869 1.00 13.22 50 ALA B O 1
ATOM 1264 N N . ASN B 2 51 ? 12.793 -5.074 45.851 1.00 10.18 51 ASN B N 1
ATOM 1265 C CA . ASN B 2 51 ? 13.570 -4.018 46.443 1.00 10.94 51 ASN B CA 1
ATOM 1266 C C . ASN B 2 51 ? 12.894 -3.552 47.728 1.00 10.19 51 ASN B C 1
ATOM 1267 O O . ASN B 2 51 ? 12.221 -2.503 47.743 1.00 10.54 51 ASN B O 1
ATOM 1272 N N . PRO B 2 52 ? 13.074 -4.313 48.820 1.00 10.63 52 PRO B N 1
ATOM 1273 C CA . PRO B 2 52 ? 12.442 -3.971 50.095 1.00 10.17 52 PRO B CA 1
ATOM 1274 C C . PRO B 2 52 ? 12.889 -2.644 50.673 1.00 11.97 52 PRO B C 1
ATOM 1275 O O . PRO B 2 52 ? 12.135 -2.040 51.450 1.00 13.92 52 PRO B O 1
ATO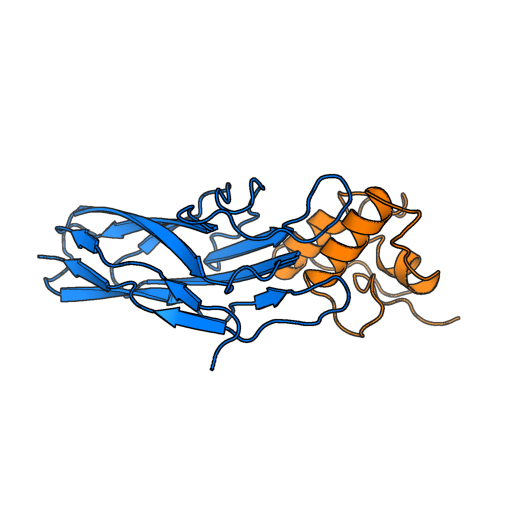M 1279 N N A SER B 2 53 ? 14.092 -2.183 50.323 0.50 12.96 53 SER B N 1
ATOM 1280 N N B SER B 2 53 ? 14.081 -2.182 50.297 0.50 12.95 53 SER B N 1
ATOM 1281 C CA A SER B 2 53 ? 14.542 -0.868 50.792 0.50 14.85 53 SER B CA 1
ATOM 1282 C CA B SER B 2 53 ? 14.570 -0.877 50.745 0.50 14.88 53 SER B CA 1
ATOM 1283 C C A SER B 2 53 ? 13.626 0.236 50.260 0.50 14.10 53 SER B C 1
ATOM 1284 C C B SER B 2 53 ? 13.779 0.294 50.179 0.50 14.18 53 SER B C 1
ATOM 1285 O O A SER B 2 53 ? 13.286 1.171 50.995 0.50 16.64 53 SER B O 1
ATOM 1286 O O B SER B 2 53 ? 13.757 1.375 50.769 0.50 16.57 53 SER B O 1
ATOM 1291 N N . LYS B 2 54 ? 13.168 0.097 49.014 1.00 13.71 54 LYS B N 1
ATOM 1292 C CA . LYS B 2 54 ? 12.379 1.153 48.364 1.00 12.44 54 LYS B CA 1
ATOM 1293 C C . LYS B 2 54 ? 10.865 0.985 48.496 1.00 11.50 54 LYS B C 1
ATOM 1294 O O . LYS B 2 54 ? 10.130 1.966 48.567 1.00 13.13 54 LYS B O 1
ATOM 1300 N N . TYR B 2 55 ? 10.399 -0.261 48.511 1.00 9.89 55 TYR B N 1
ATOM 1301 C CA . TYR B 2 55 ? 8.971 -0.546 48.482 1.00 9.07 55 TYR B CA 1
ATOM 1302 C C . TYR B 2 55 ? 8.569 -1.342 49.720 1.00 8.47 55 TYR B C 1
ATOM 1303 O O . TYR B 2 55 ? 9.146 -2.388 49.987 1.00 8.58 55 TYR B O 1
ATOM 1312 N N . GLN B 2 56 ? 7.541 -0.866 50.425 1.00 8.82 56 GLN B N 1
ATOM 1313 C CA . GLN B 2 56 ? 7.019 -1.557 51.584 1.00 9.06 56 GLN B CA 1
ATOM 1314 C C . GLN B 2 56 ? 5.513 -1.563 51.557 1.00 8.81 56 GLN B C 1
ATOM 1315 O O . GLN B 2 56 ? 4.888 -0.681 50.955 1.00 11.46 56 GLN B O 1
ATOM 1321 N N . MET B 2 57 ? 4.934 -2.585 52.189 1.00 7.54 57 MET B N 1
ATOM 1322 C CA . MET B 2 57 ? 3.520 -2.557 52.554 1.00 7.11 57 MET B CA 1
ATOM 1323 C C . MET B 2 57 ? 3.368 -2.074 53.999 1.00 7.74 57 MET B C 1
ATOM 1324 O O . MET B 2 57 ? 4.247 -2.302 54.848 1.00 9.66 57 MET B O 1
ATOM 1329 N N . THR B 2 58 ? 2.236 -1.427 54.293 1.00 7.41 58 THR B N 1
ATOM 1330 C CA . THR B 2 58 ? 1.887 -1.147 55.689 1.00 7.38 58 THR B CA 1
ATOM 1331 C C . THR B 2 58 ? 1.555 -2.454 56.412 1.00 7.44 58 THR B C 1
ATOM 1332 O O . THR B 2 58 ? 1.429 -3.505 55.788 1.00 7.55 58 THR B O 1
ATOM 1336 N N . ASP B 2 59 ? 1.397 -2.395 57.729 1.00 8.28 59 ASP B N 1
ATOM 1337 C CA . ASP B 2 59 ? 1.071 -3.600 58.490 1.00 9.32 59 ASP B CA 1
ATOM 1338 C C . ASP B 2 59 ? -0.275 -4.168 57.989 1.00 8.08 59 ASP B C 1
ATOM 1339 O O . ASP B 2 59 ? -0.403 -5.379 57.777 1.00 8.11 59 ASP B O 1
ATOM 1344 N N . LYS B 2 60 ? -1.264 -3.297 57.775 1.00 8.00 60 LYS B N 1
ATOM 1345 C CA . LYS B 2 60 ? -2.561 -3.712 57.242 1.00 8.21 60 LYS B CA 1
ATOM 1346 C C . LYS B 2 60 ? -2.429 -4.265 55.817 1.00 6.76 60 LYS B C 1
ATOM 1347 O O . LYS B 2 60 ? -3.049 -5.297 55.494 1.00 6.34 60 LYS B O 1
ATOM 1353 N N . GLY B 2 61 ? -1.632 -3.595 54.981 1.00 5.53 61 GLY B N 1
ATOM 1354 C CA . GLY B 2 61 ? -1.430 -4.064 53.630 1.00 5.14 61 GLY B CA 1
ATOM 1355 C C . GLY B 2 61 ? -0.845 -5.457 53.581 1.00 5.04 61 GLY B C 1
ATOM 1356 O O . GLY B 2 61 ? -1.254 -6.278 52.744 1.00 5.04 61 GLY B O 1
ATOM 1357 N N . ARG B 2 62 ? 0.135 -5.723 54.458 1.00 4.92 62 ARG B N 1
ATOM 1358 C CA . ARG B 2 62 ? 0.756 -7.029 54.484 1.00 5.02 62 ARG B CA 1
ATOM 1359 C C . ARG B 2 62 ? -0.211 -8.129 54.916 1.00 4.77 62 ARG B C 1
ATOM 1360 O O . ARG B 2 62 ? -0.187 -9.246 54.389 1.00 4.86 62 ARG B O 1
ATOM 1368 N N . ILE B 2 63 ? -1.056 -7.800 55.896 1.00 5.24 63 ILE B N 1
ATOM 1369 C CA . ILE B 2 63 ? -2.121 -8.735 56.285 1.00 5.74 63 ILE B CA 1
ATOM 1370 C C . ILE B 2 63 ? -3.075 -9.007 55.095 1.00 5.02 63 ILE B C 1
ATOM 1371 O O . ILE B 2 63 ? -3.455 -10.130 54.804 1.00 5.12 63 ILE B O 1
ATOM 1376 N N . ASN B 2 64 ? -3.479 -7.930 54.446 1.00 4.68 64 ASN B N 1
ATOM 1377 C CA . ASN B 2 64 ? -4.353 -8.035 53.266 1.00 4.45 64 ASN B CA 1
ATOM 1378 C C . ASN B 2 64 ? -3.755 -8.871 52.120 1.00 4.28 64 ASN B C 1
ATOM 1379 O O . ASN B 2 64 ? -4.485 -9.528 51.387 1.00 4.64 64 ASN B O 1
ATOM 1384 N N . ALA B 2 65 ? -2.438 -8.787 51.985 1.00 4.09 65 ALA B N 1
ATOM 1385 C CA . ALA B 2 65 ? -1.755 -9.347 50.810 1.00 3.61 65 ALA B CA 1
ATOM 1386 C C . ALA B 2 65 ? -1.635 -10.868 50.855 1.00 3.46 65 ALA B C 1
ATOM 1387 O O . ALA B 2 65 ? -1.441 -11.458 49.814 1.00 4.39 65 ALA B O 1
ATOM 1389 N N . ASP B 2 66 ? -1.723 -11.456 52.040 1.00 3.61 66 ASP B N 1
ATOM 1390 C CA . ASP B 2 66 ? -1.600 -12.910 52.148 1.00 3.69 66 ASP B CA 1
ATOM 1391 C C . ASP B 2 66 ? -2.953 -13.540 51.847 1.00 4.10 66 ASP B C 1
ATOM 1392 O O . ASP B 2 66 ? -3.828 -13.566 52.694 1.00 5.55 66 ASP B O 1
ATOM 1397 N N . 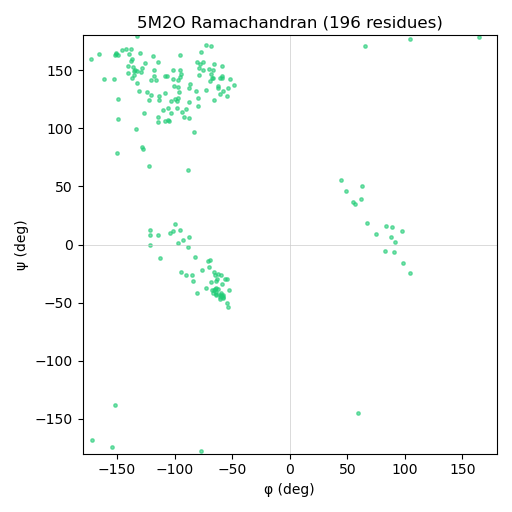VAL B 2 67 ? -3.125 -13.962 50.595 1.00 4.07 67 VAL B N 1
ATOM 1398 C CA . VAL B 2 67 ? -4.409 -14.456 50.105 1.00 4.43 67 VAL B CA 1
ATOM 1399 C C . VAL B 2 67 ? -4.437 -15.940 49.766 1.00 4.45 67 VAL B C 1
ATOM 1400 O O . VAL B 2 67 ? -5.531 -16.473 49.547 1.00 5.51 67 VAL B O 1
ATOM 1404 N N . THR B 2 68 ? -3.283 -16.602 49.703 1.00 4.67 68 THR B N 1
ATOM 1405 C CA . THR B 2 68 ? -3.230 -18.040 49.462 1.00 5.21 68 THR B CA 1
ATOM 1406 C C . THR B 2 68 ? -2.008 -18.586 50.177 1.00 5.80 68 THR B C 1
ATOM 1407 O O . THR B 2 68 ? -1.099 -17.833 50.574 1.00 5.46 68 THR B O 1
ATOM 1411 N N . GLY B 2 69 ? -2.002 -19.914 50.359 1.00 7.12 69 GLY B N 1
ATOM 1412 C CA . GLY B 2 69 ? -0.914 -20.585 51.010 1.00 8.45 69 GLY B CA 1
ATOM 1413 C C . GLY B 2 69 ? -1.124 -20.875 52.476 1.00 9.38 69 GLY B C 1
ATOM 1414 O O . GLY B 2 69 ? -0.188 -21.258 53.166 1.00 12.14 69 GLY B O 1
ATOM 1415 N N . ASN B 2 70 ? -2.349 -20.711 52.965 1.00 10.48 70 ASN B N 1
ATOM 1416 C CA . ASN B 2 70 ? -2.700 -21.051 54.368 1.00 13.44 70 ASN B CA 1
ATOM 1417 C C . ASN B 2 70 ? -1.946 -20.232 55.402 1.00 12.57 70 ASN B C 1
ATOM 1418 O O . ASN B 2 70 ? -1.362 -20.776 56.348 1.00 14.49 70 ASN B O 1
ATOM 1423 N N . SER B 2 71 ? -1.968 -18.911 55.213 1.00 11.56 71 SER B N 1
ATOM 1424 C CA . SER B 2 71 ? -1.397 -17.968 56.170 1.00 10.76 71 SER B CA 1
ATOM 1425 C C . SER B 2 71 ? 0.106 -18.197 56.328 1.00 8.57 71 SER B C 1
ATOM 1426 O O . SER B 2 71 ? 0.649 -18.134 57.418 1.00 10.89 71 SER B O 1
ATOM 1429 N N . ASP B 2 72 ? 0.756 -18.482 55.200 1.00 6.93 72 ASP B N 1
ATOM 1430 C CA . ASP B 2 72 ? 2.194 -18.722 55.156 1.00 6.66 72 ASP B CA 1
ATOM 1431 C C . ASP B 2 72 ? 3.030 -17.453 55.112 1.00 7.06 72 ASP B C 1
ATOM 1432 O O . ASP B 2 72 ? 4.244 -17.535 55.276 1.00 10.64 72 ASP B O 1
ATOM 1437 N N . GLY B 2 73 ? 2.400 -16.304 54.895 1.00 5.50 73 GLY B N 1
ATOM 1438 C CA . GLY B 2 73 ? 3.088 -15.051 54.608 1.00 5.44 73 GLY B CA 1
ATOM 1439 C C . GLY B 2 73 ? 2.990 -14.677 53.127 1.00 5.09 73 GLY B C 1
ATOM 1440 O O . GLY B 2 73 ? 2.391 -15.381 52.318 1.00 5.71 73 GLY B O 1
ATOM 1441 N N . VAL B 2 74 ? 3.534 -13.515 52.820 1.00 5.14 74 VAL B N 1
ATOM 1442 C CA . VAL B 2 74 ? 3.444 -12.999 51.437 1.00 5.11 74 VAL B CA 1
ATOM 1443 C C . VAL B 2 74 ? 4.567 -13.478 50.557 1.00 5.88 74 VAL B C 1
ATOM 1444 O O . VAL B 2 74 ? 5.741 -13.254 50.859 1.00 7.26 74 VAL B O 1
ATOM 1448 N N . THR B 2 75 ? 4.188 -14.141 49.462 1.00 5.04 75 THR B N 1
ATOM 1449 C CA . THR B 2 75 ? 5.127 -14.587 48.425 1.00 5.26 75 THR B CA 1
ATOM 1450 C C . THR B 2 75 ? 4.605 -14.222 47.040 1.00 4.75 75 THR B C 1
ATOM 1451 O O . THR B 2 75 ? 3.487 -13.687 46.883 1.00 4.54 75 THR B O 1
ATOM 1455 N N . VAL B 2 76 ? 5.374 -14.563 46.010 1.00 4.71 76 VAL B N 1
ATOM 1456 C CA . VAL B 2 76 ? 4.917 -14.374 44.618 1.00 4.97 76 VAL B CA 1
ATOM 1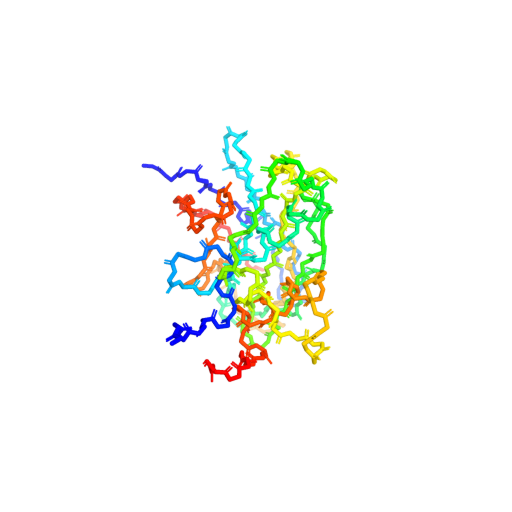457 C C . VAL B 2 76 ? 3.596 -15.073 44.344 1.00 4.99 76 VAL B C 1
ATOM 1458 O O . VAL B 2 76 ? 2.822 -14.618 43.488 1.00 5.31 76 VAL B O 1
ATOM 1462 N N . LEU B 2 77 ? 3.327 -16.175 45.035 1.00 4.82 77 LEU B N 1
ATOM 1463 C CA A LEU B 2 77 ? 2.055 -16.869 44.800 0.50 5.07 77 LEU B CA 1
ATOM 1464 C CA B LEU B 2 77 ? 2.058 -16.892 44.865 0.50 5.15 77 LEU B CA 1
ATOM 1465 C C . LEU B 2 77 ? 0.858 -15.995 45.165 1.00 4.43 77 LEU B C 1
ATOM 1466 O O . LEU B 2 77 ? -0.226 -16.146 44.580 1.00 4.76 77 LEU B O 1
ATOM 1475 N N . ASP B 2 78 ? 1.036 -15.099 46.144 1.00 3.82 78 ASP B N 1
ATOM 1476 C CA . ASP B 2 78 ? -0.050 -14.155 46.484 1.00 3.33 78 ASP B CA 1
ATOM 1477 C C . ASP B 2 78 ? -0.314 -13.165 45.335 1.00 3.19 78 ASP B C 1
ATOM 1478 O O . ASP B 2 78 ? -1.464 -12.840 45.055 1.00 3.29 78 ASP B O 1
ATOM 1483 N N . ALA B 2 79 ? 0.759 -12.667 44.720 1.00 3.21 79 ALA B N 1
ATOM 1484 C CA . ALA B 2 79 ? 0.614 -11.802 43.566 1.00 3.21 79 ALA B CA 1
ATOM 1485 C C . ALA B 2 79 ? -0.099 -12.514 42.417 1.00 3.24 79 ALA B C 1
ATOM 1486 O O . ALA B 2 79 ? -1.037 -11.973 41.788 1.00 3.39 79 ALA B O 1
ATOM 1488 N N . GLN B 2 80 ? 0.319 -13.742 42.159 1.00 3.64 80 GLN B N 1
ATOM 1489 C CA . GLN B 2 80 ? -0.304 -14.543 41.098 1.00 4.03 80 GLN B CA 1
ATOM 1490 C C . GLN B 2 80 ? -1.788 -14.827 41.438 1.00 3.43 80 GLN B C 1
ATOM 1491 O O . GLN B 2 80 ? -2.622 -14.830 40.512 1.00 3.67 80 GLN B O 1
ATOM 1497 N N . PHE B 2 81 ? -2.103 -15.057 42.711 1.00 3.21 81 PHE B N 1
ATOM 1498 C CA . PHE B 2 81 ? -3.502 -15.316 43.094 1.00 3.19 81 PHE B CA 1
ATOM 1499 C C . PHE B 2 81 ? -4.363 -14.085 42.835 1.00 3.12 81 PHE B C 1
ATOM 1500 O O . PHE B 2 81 ? -5.499 -14.203 42.390 1.00 3.29 81 PHE B O 1
ATOM 1508 N N . ILE B 2 82 ? -3.818 -12.895 43.101 1.00 3.01 82 ILE B N 1
ATOM 1509 C CA . ILE B 2 82 ? -4.542 -11.666 42.779 1.00 3.01 82 ILE B CA 1
ATOM 1510 C C . ILE B 2 82 ? -4.729 -11.548 41.258 1.00 3.08 82 ILE B C 1
ATOM 1511 O O . ILE B 2 82 ? -5.828 -11.160 40.824 1.00 3.32 82 ILE B O 1
ATOM 1516 N N . GLN B 2 83 ? -3.722 -11.891 40.472 1.00 2.99 83 GLN B N 1
ATOM 1517 C CA . GLN B 2 83 ? -3.919 -11.905 39.011 1.00 3.13 83 GLN B CA 1
ATOM 1518 C C . GLN B 2 83 ? -5.073 -12.856 38.645 1.00 3.32 83 GLN B C 1
ATOM 1519 O O . GLN B 2 83 ? -5.892 -12.540 37.762 1.00 3.55 83 GLN B O 1
ATOM 1525 N N . SER B 2 84 ? -5.095 -14.069 39.237 1.00 3.43 84 SER B N 1
ATOM 1526 C CA . SER B 2 84 ? -6.177 -15.031 38.985 1.00 3.40 84 SER B CA 1
ATOM 1527 C C . SER B 2 84 ? -7.536 -14.465 39.343 1.00 3.49 84 SER B C 1
ATOM 1528 O O . SER B 2 84 ? -8.531 -14.673 38.638 1.00 3.61 84 SER B O 1
ATOM 1531 N N . TYR B 2 85 ? -7.592 -13.785 40.500 1.00 3.15 85 TYR B N 1
ATOM 1532 C CA . TYR B 2 85 ? -8.819 -13.131 40.921 1.00 3.37 85 TYR B CA 1
ATOM 1533 C C . TYR B 2 85 ? -9.286 -12.080 39.895 1.00 3.20 85 TYR B C 1
ATOM 1534 O O . TYR B 2 85 ? -10.485 -11.990 39.597 1.00 3.70 85 TYR B O 1
ATOM 1543 N N . CYS B 2 86 ? -8.350 -11.288 39.382 1.00 3.52 86 CYS B N 1
ATOM 1544 C CA . CYS B 2 86 ? -8.688 -10.270 38.365 1.00 3.80 86 CYS B CA 1
ATOM 1545 C C . CYS B 2 86 ? -9.245 -10.887 37.084 1.00 3.89 86 CYS B C 1
ATOM 1546 O O . CYS B 2 86 ? -9.989 -10.230 36.371 1.00 5.34 86 CYS B O 1
ATOM 1549 N N . LEU B 2 87 ? -8.880 -12.153 36.813 1.00 3.50 87 LEU B N 1
ATOM 1550 C CA . LEU B 2 87 ? -9.369 -12.928 35.670 1.00 3.55 87 LEU B CA 1
ATOM 1551 C C . LEU B 2 87 ? -10.657 -13.699 35.933 1.00 3.94 87 LEU B C 1
ATOM 1552 O O . LEU B 2 87 ? -11.143 -14.406 35.043 1.00 5.13 87 LEU B O 1
ATOM 1557 N N . GLY B 2 88 ? -11.164 -13.635 37.155 1.00 3.81 88 GLY B N 1
ATOM 1558 C CA . GLY B 2 88 ? -12.409 -14.340 37.460 1.00 4.05 88 GLY B CA 1
ATOM 1559 C C . GLY B 2 88 ? -12.264 -15.821 37.799 1.00 3.85 88 GLY B C 1
ATOM 1560 O O . GLY B 2 88 ? -13.252 -16.574 37.798 1.00 5.06 88 GLY B O 1
ATOM 1561 N N . LEU B 2 89 ? -11.037 -16.253 38.100 1.00 3.67 89 LEU B N 1
ATOM 1562 C CA . LEU B 2 89 ? -10.740 -17.680 38.264 1.00 3.73 89 LEU B CA 1
ATOM 1563 C C . LEU B 2 89 ? -10.801 -18.185 39.710 1.00 4.05 89 LEU B C 1
ATOM 1564 O O . LEU B 2 89 ? -10.957 -19.396 39.901 1.00 5.52 89 LEU B O 1
ATOM 1569 N N . VAL B 2 90 ? -10.625 -17.303 40.686 1.00 4.13 90 VAL B N 1
ATOM 1570 C CA . VAL B 2 90 ? -10.613 -17.671 42.110 1.00 4.29 90 VAL B CA 1
ATOM 1571 C C . VAL B 2 90 ? -11.368 -16.622 42.929 1.00 4.37 90 VAL B C 1
ATOM 1572 O O . VAL B 2 90 ? -11.578 -15.427 42.528 1.00 5.06 90 VAL B O 1
ATOM 1576 N N . GLU B 2 91 ? -11.698 -17.041 44.162 1.00 4.97 91 GLU B N 1
ATOM 1577 C CA . GLU B 2 91 ? -12.299 -16.149 45.154 1.00 6.28 91 GLU B CA 1
ATOM 1578 C C . GLU B 2 91 ? -11.282 -15.792 46.223 1.00 6.25 91 GLU B C 1
ATOM 1579 O O . GLU B 2 91 ? -10.423 -16.619 46.561 1.00 7.77 91 GLU B O 1
ATOM 1585 N N . LEU B 2 92 ? -11.355 -14.574 46.725 1.00 5.89 92 LEU B N 1
ATOM 1586 C CA . LEU B 2 92 ? -10.526 -14.151 47.866 1.00 6.72 92 LEU B CA 1
ATOM 1587 C C . LEU B 2 92 ? -10.966 -14.827 49.169 1.00 6.47 92 LEU B C 1
ATOM 1588 O O . LEU B 2 92 ? -12.140 -15.187 49.329 1.00 6.86 92 LEU B O 1
ATOM 1593 N N . PRO B 2 93 ? -10.029 -15.033 50.101 1.00 6.13 93 PRO B N 1
ATOM 1594 C CA . PRO B 2 93 ? -10.332 -15.738 51.346 1.00 6.49 93 PRO B CA 1
ATOM 1595 C C . PRO B 2 93 ? -11.167 -14.881 52.291 1.00 6.17 93 PRO B C 1
ATOM 1596 O O . PRO B 2 93 ? -11.358 -13.663 52.059 1.00 6.28 93 PRO B O 1
ATOM 1600 N N . PRO B 2 94 ? -11.650 -15.478 53.396 1.00 6.32 94 PRO B N 1
ATOM 1601 C CA . PRO B 2 94 ? -12.651 -14.769 54.217 1.00 7.00 94 PRO B CA 1
ATOM 1602 C C . PRO B 2 94 ? -12.109 -13.549 54.950 1.00 7.07 94 PRO B C 1
ATOM 1603 O O . PRO B 2 94 ? -10.951 -13.503 55.355 1.00 8.08 94 PRO B O 1
ATOM 1607 N N . VAL B 2 95 ? -12.965 -12.556 55.102 1.00 8.33 95 VAL B N 1
ATOM 1608 C CA . VAL B 2 95 ? -12.663 -11.414 55.939 1.00 9.29 95 VAL B CA 1
ATOM 1609 C C . VAL B 2 95 ? -12.594 -11.898 57.383 1.00 10.21 95 VAL B C 1
ATOM 1610 O O . VAL B 2 95 ? -13.404 -12.741 57.816 1.00 11.43 95 VAL B O 1
ATOM 1614 N N . GLU B 2 96 ? -11.673 -11.300 58.125 1.00 10.54 96 GLU B N 1
ATOM 1615 C CA . GLU B 2 96 ? -11.546 -11.454 59.571 1.00 11.14 96 GLU B CA 1
ATOM 1616 C C . GLU B 2 96 ? -11.165 -10.068 60.179 1.00 13.55 96 GLU B C 1
ATOM 1617 O O . GLU B 2 96 ? -11.340 -9.977 61.420 1.00 15.72 96 GLU B O 1
#

Foldseek 3Di:
DFQKEKEQDEAEAAAFDKDKTFIDMDNVQAFFFKKKFAKDKDPPKDFPDKDQAAQQQGWGWDADRVRRIIMDTRAPPVRHGDRGDPPTGRIITIMHRHNPHDFDKMFMDTDPGIFIHRHDPPHTTGYHYDDRIYGYD/DDKAAAQQLQPPPDHALVLLVLLVVCVVCVVVGDTDPRSQVNQPFDDVPPGRDNVSSVVSVCVNVVNDDGDDID

Secondary structure (DSSP, 8-state):
--SEEEE---EEE-TT-EEEEEEEEE-TT--B-EEEEEEEE-TT-EEEEE-SEETTTTEEPEEEGGGTEEEEE-B-TTSPBBPPPTT--SEEEEEE--TTPPSEEEEEEEEEEEEEE-SSSS-B--EEEE--EEEE-/-PPP-TT-TT-SSS-SHHHHHHHHHHHH-TTT----HHHHHHH--SSSS----HHHHHHHHHHHTTS--PPPP-

Radius of gyration: 18.57 Å; Cα contacts (8 Å, |Δi|>4): 553; chains: 2; bounding box: 33×34×65 Å

Organism: Ruminococcus flavefaciens (NCBI:txid1265)

Nearest PDB structures (foldseek):
  5m2o-assembly1_A  TM=1.007E+00  e=2.280E-28  Ruminococcus flavefaciens FD-1
  5m2s-assembly1_A  TM=1.000E+00  e=2.999E-23  Ruminococcus flavefaciens
  5n5p-assembly2_C  TM=8.704E-01  e=6.882E-11  Ruminococcus flavefaciens FD-1
  4ums-assembly1_A  TM=7.420E-01  e=4.321E-07  Pseudobacteroides cellulosolvens
  2vn6-assembly1_A  TM=6.873E-01  e=4.093E-07  Ruminiclostridium cellulolyticum

Sequence (211 aa):
NADVVVFDFQNYTAKAGDEVTVDVLVDSKNKPISAMDVKFKVDSPLTIEEIDKESLAFNTTVMMTNMAILGANFKSLDDKGEPLVPKKDGAAVFTLYVNVPANTPDGTYYVGFNGKNNEVHKKSNDGSQFTVASKNGAITVGSVQKFPGDANCDGIVDISDAVLIMQTMANPSSKYQMTDKGRINADVTGNSDGVTVLLDAQFIQSYCLGLVELPPVE

Solvent-accessible surface area: 10225 Å² total; per-residue (Å²): 199,23,43,0,41,0,32,2,58,88,38,123,12,129,39,48,39,116,11,63,0,50,0,43,23,89,3,130,123,58,61,0,0,0,0,2,1,58,1,110,22,64,95,48,7,58,11,107,90,1,34,123,85,0,94,2,5,112,32,95,2,48,18,17,74,99,67,40,0,0,0,0,32,0,33,57,124,121,0,56,31,46,67,15,124,156,66,24,8,0,1,14,0,52,0,51,0,32,87,127,9,88,119,28,68,24,113,4,16,24,60,89,50,53,42,0,0,85,37,27,80,18,41,76,22,83,35,39,60,111,67,0,13,0,66,4,69,159,111,137,50,86,5,0,4,1,27,62,59,45,94,21,12,0,0,0,0,0,13,0,47,2,9,80,37,35,86,101,117,28,115,21,89,126,115,0,117,99,9,0,28,8,45,41,153,109,90,31,20,53,64,104,1,0,68,41,0,3,18,79,19,2,65,92,50,155,44,39,103,84,145

B-factor: mean 10.14, std 8.11, range [2.99, 76.21]

InterPro domains:
  IPR002102 Cellulosome anchoring protein, cohesin domain [PF00963] (746-873)
  IPR002102 Cellulosome anchoring protein, cohesin domain [PF00963] (885-1012)
  IPR002102 Cellulosome anchoring protein, cohesin domain [PF00963] (1024-1151)
  IPR002102 Cellulosome anchoring protein, cohesin domain [PF00963] (1217-1350)
  IPR002102 Cellulosome anchoring protein, cohesin domain [PF00963] (1497-1627)
  IPR008965 CBM2/CBM3, carbohydrate-binding domain superfamily [SSF49384] (56-190)
  IPR008965 CBM2/CBM3, carbohydrate-binding domain superfamily [SSF49384] (235-371)
  IPR008965 CBM2/CBM3, carbohydrate-binding domain superfamily [SSF49384] (404-539)
  IPR008965 CBM2/CBM3, carbohydrate-binding domain superfamily [SSF49384] (569-703)
  IPR008965 CBM2/CBM3, carbohydrate-binding domain superfamily [SSF49384] (743-875)
  IPR008965 CBM2/CBM3, carbohydrate-binding domain superfamily [SSF49384] (883-1014)
  IPR008965 CBM2/CBM3, carbohydrate-binding domain superfamily [SSF49384] (1021-1152)
  IPR008965 CBM2/CBM3, carbohydrate-binding domain superfamily [SSF49384] (1215-1352)
  IPR008965 CBM2/CBM3, carbohydrate-binding domain superfamily [SSF49384] (1494-1629)
  IPR036439 Dockerin domain superfamily [G3DSA:1.10.1330.10] (1953-2069)